Protein 2EBN (pdb70)

CATH classification: 3.20.20.80

B-factor: mean 19.72, std 10.24, range [2.0, 75.96]

Solvent-accessible surface area: 11674 Å² total; per-residue (Å²): 149,110,34,44,125,18,68,0,0,1,4,3,46,0,59,78,5,4,0,13,3,2,43,5,0,43,1,136,96,13,49,93,27,0,2,25,7,0,0,0,30,10,0,16,0,18,36,35,76,92,105,75,88,7,65,24,26,36,41,113,31,0,65,53,0,0,92,54,74,72,106,2,2,100,41,0,42,97,133,47,2,90,0,0,1,0,0,18,1,47,129,36,66,0,0,1,0,3,3,26,67,75,26,0,104,58,1,1,90,53,1,66,70,19,1,78,114,36,76,0,26,0,0,1,1,4,4,42,125,23,52,57,86,139,105,55,21,99,33,14,53,96,34,40,43,76,9,1,0,39,0,0,24,15,0,24,101,30,7,88,151,45,34,0,0,0,19,8,88,49,88,1,31,28,2,77,79,45,10,93,72,47,77,2,27,78,1,3,43,28,0,0,3,44,41,54,16,71,124,64,0,43,121,31,0,40,66,14,60,95,70,5,1,0,4,3,4,3,8,0,80,125,34,120,86,20,87,32,124,26,1,127,68,3,64,78,100,39,12,5,0,0,1,0,27,4,5,12,20,99,56,117,32,13,106,94,13,0,33,65,11,0,117,49,0,0,125,53,6,21,60,8,101,31,57,65,59,117,50,114,59,69,82,72,69

Sequence (285 aa):
TTKANIKLFSFTEVNDTNPLNNLNFTLKNSGKPLVDMVVLFSANINYDAANDKVFVSNNPNVQHLLTNRAKYLKPLQDKGIKVILSILGNHDRSGIANLSTARAKAFAQELKNTCDLYNLDGVFFDDEYSAYQTPPPSGFVTPSNNAAARLAYETKQAMPNKLVTVYVYSRTSSFPTAVDGVNAGSYVDYAIHDYGGSYDLATNYPGLAKSGMVMSSQEFNQGRYATAQALRNIVTKGYGGHMIFAMDPNRSNFTSGQLPALKLIAKELYGDELVYSNTPYSKDW

Organism: Elizabethkingia meningoseptica (NCBI:txid238)

Foldseek 3Di:
DAFDQAAEEEEAALVFDQQCLQQQKAFVPRRARPHAEYEDPAWEWDADPVVRAIATHGDPSRCVCLVVVVPRPVVCVVSNRAYEHEYEAAAEQDFLFWADLVNLLVHLLNQLVSCVSSVHQYYEGDYDDHNHDPPRPPRTHDGALQSNLSNLQSNCVSPVRGAREYECDDSVVAHQDDDVNHWQLNRHQAYAYDAQDQDDCCNRTPNNDQLRYEHHEEEVVVQRADDLVSLLCCVVVVHRYYYYYHQHCPDPCCVPGVVVRSQSCSCRNGVTGMGGNPDDDGSPD

Secondary structure (DSSP, 8-state):
----S-EEEEEEETTT--GGGGGGEEETTT--BS--EEEEEEEEEEEETTTTEEEEE--HHHHHHHHTHHHHTHHHHHTT-EEEEEEE--SSS--TT-B-HHHHHHHHHHHHHHHHHHT--EEEEE--S----SSPPTTB----HHHHHHHHHHHHHH-TTSEEEEEESGGGS---S-BTTB-GGGT-SEEEEPTT--S--TTTSTT--GGGEEEEEEETTTTB---HHHHHHHHHHT--EEEEE---TTSTTIIIIIHHHHHHHHHHHHSS-EEE---------

Radius of gyration: 18.49 Å; Cα contacts (8 Å, |Δi|>4): 655; chains: 1; bounding box: 31×52×44 Å

Structure (mmCIF, N/CA/C/O backbone):
data_2EBN
#
_entry.id   2EBN
#
_cell.length_a   70.640
_cell.length_b   70.640
_cell.length_c   103.310
_cell.angle_alpha   90.00
_cell.angle_beta   90.00
_cell.angle_gamma   120.00
#
_symmetry.space_group_name_H-M   'P 61'
#
loop_
_entity.id
_entity.type
_entity.pdbx_description
1 polymer 'ENDO-BETA-N-ACETYLGLUCOSAMINIDASE F1'
2 non-polymer 'ZINC ION'
3 water water
#
loop_
_atom_site.group_PDB
_atom_site.id
_atom_site.type_symbol
_atom_site.label_atom_id
_atom_site.label_alt_id
_atom_site.label_comp_id
_atom_site.label_asym_id
_atom_site.label_entity_id
_atom_site.label_seq_id
_atom_site.pdbx_PDB_ins_code
_atom_site.Cartn_x
_atom_site.Cartn_y
_atom_site.Cartn_z
_atom_site.occupancy
_atom_site.B_iso_or_equiv
_atom_site.auth_seq_id
_atom_site.auth_comp_id
_atom_site.auth_asym_id
_atom_site.auth_atom_id
_atom_site.pdbx_PDB_model_num
ATOM 1 N N . THR A 1 5 ? 10.842 7.686 38.406 1.00 48.57 5 THR A N 1
ATOM 2 C CA . THR A 1 5 ? 9.379 8.045 38.569 1.00 47.94 5 THR A CA 1
ATOM 3 C C . THR A 1 5 ? 9.116 9.356 37.833 1.00 46.32 5 THR A C 1
ATOM 4 O O . THR A 1 5 ? 8.391 9.368 36.796 1.00 46.17 5 THR A O 1
ATOM 8 N N . THR A 1 6 ? 9.739 10.435 38.288 1.00 44.01 6 THR A N 1
ATOM 9 C CA . THR A 1 6 ? 9.600 11.776 37.648 1.00 41.91 6 THR A CA 1
ATOM 10 C C . THR A 1 6 ? 10.948 12.252 37.158 1.00 39.01 6 THR A C 1
ATOM 11 O O . THR A 1 6 ? 11.977 11.779 37.715 1.00 39.92 6 THR A O 1
ATOM 15 N N . LYS A 1 7 ? 11.053 13.116 36.168 1.00 35.91 7 LYS A N 1
ATOM 16 C CA . LYS A 1 7 ? 12.374 13.582 35.662 1.00 31.77 7 LYS A CA 1
ATOM 17 C C . LYS A 1 7 ? 12.867 14.798 36.434 1.00 31.74 7 LYS A C 1
ATOM 18 O O . LYS A 1 7 ? 12.068 15.739 36.589 1.00 31.61 7 LYS A O 1
ATOM 24 N N . ALA A 1 8 ? 14.109 14.799 36.873 1.00 30.69 8 ALA A N 1
ATOM 25 C CA . ALA A 1 8 ? 14.732 15.894 37.624 1.00 30.52 8 ALA A CA 1
ATOM 26 C C . ALA A 1 8 ? 14.581 17.215 36.851 1.00 30.38 8 ALA A C 1
ATOM 27 O O . ALA A 1 8 ? 14.503 17.214 35.605 1.00 29.56 8 ALA A O 1
ATOM 29 N N . ASN A 1 9 ? 14.517 18.286 37.624 1.00 29.70 9 ASN A N 1
ATOM 30 C CA . ASN A 1 9 ? 14.300 19.621 37.049 1.00 30.41 9 ASN A CA 1
ATOM 31 C C . ASN A 1 9 ? 15.587 20.295 36.617 1.00 27.68 9 ASN A C 1
ATOM 32 O O . ASN A 1 9 ? 15.958 21.394 37.095 1.00 30.22 9 ASN A O 1
ATOM 37 N N . ILE A 1 10 ? 16.295 19.614 35.752 1.00 24.49 10 ILE A N 1
ATOM 38 C CA . ILE A 1 10 ? 17.541 20.087 35.139 1.00 20.69 10 ILE A CA 1
ATOM 39 C C . ILE A 1 10 ? 17.229 19.994 33.635 1.00 17.40 10 ILE A C 1
ATOM 40 O O . ILE A 1 10 ? 16.906 18.911 33.174 1.00 17.19 10 ILE A O 1
ATOM 45 N N . LYS A 1 11 ? 17.272 21.088 32.941 1.00 15.37 11 LYS A N 1
ATOM 46 C CA . LYS A 1 11 ? 16.949 21.098 31.520 1.00 13.95 11 LYS A CA 1
ATOM 47 C C . LYS A 1 11 ? 18.143 20.715 30.638 1.00 12.77 11 LYS A C 1
ATOM 48 O O . LYS A 1 11 ? 19.181 21.368 30.768 1.00 11.60 11 LYS A O 1
ATOM 54 N N . LEU A 1 12 ? 17.930 19.776 29.732 1.00 11.87 12 LEU A N 1
ATOM 55 C CA . LEU A 1 12 ? 18.987 19.445 28.766 1.00 11.95 12 LEU A CA 1
ATOM 56 C C . LEU A 1 12 ? 18.685 20.174 27.433 1.00 11.71 12 LEU A C 1
ATOM 57 O O . LEU A 1 12 ? 17.662 19.904 26.781 1.00 11.41 12 LEU A O 1
ATOM 62 N N . PHE A 1 13 ? 19.578 21.063 27.024 1.00 10.98 13 PHE A N 1
ATOM 63 C CA . PHE A 1 13 ? 19.569 21.813 25.786 1.00 9.89 13 PHE A CA 1
ATOM 64 C C . PHE A 1 13 ? 20.412 21.028 24.745 1.00 9.65 13 PHE A C 1
ATOM 65 O O . PHE A 1 13 ? 21.569 20.636 25.015 1.00 9.35 13 PHE A O 1
ATOM 73 N N . SER A 1 14 ? 19.777 20.860 23.615 1.00 9.54 14 SER A N 1
ATOM 74 C CA . SER A 1 14 ? 20.404 20.174 22.467 1.00 10.47 14 SER A CA 1
ATOM 75 C C . SER A 1 14 ? 20.351 21.096 21.255 1.00 10.67 14 SER A C 1
ATOM 76 O O . SER A 1 14 ? 19.304 21.490 20.726 1.00 10.92 14 SER A O 1
ATOM 79 N N . PHE A 1 15 ? 21.562 21.496 20.815 1.00 11.72 15 PHE A N 1
ATOM 80 C CA . PHE A 1 15 ? 21.760 22.358 19.657 1.00 10.52 15 PHE A CA 1
ATOM 81 C C . PHE A 1 15 ? 21.945 21.438 18.449 1.00 11.44 15 PHE A C 1
ATOM 82 O O . PHE A 1 15 ? 22.922 20.643 18.479 1.00 10.88 15 PHE A O 1
ATOM 90 N N . THR A 1 16 ? 21.108 21.565 17.465 1.00 10.51 16 THR A N 1
ATOM 91 C CA . THR A 1 16 ? 21.146 20.783 16.229 1.00 12.10 16 THR A CA 1
ATOM 92 C C . THR A 1 16 ? 21.652 21.686 15.094 1.00 13.40 16 THR A C 1
ATOM 93 O O . THR A 1 16 ? 21.046 22.730 14.880 1.00 12.56 16 THR A O 1
ATOM 97 N N . GLU A 1 17 ? 22.739 21.238 14.475 1.00 14.47 17 GLU A N 1
ATOM 98 C CA . GLU A 1 17 ? 23.331 21.972 13.340 1.00 18.51 17 GLU A CA 1
ATOM 99 C C . GLU A 1 17 ? 22.468 21.549 12.148 1.00 16.92 17 GLU A C 1
ATOM 100 O O . GLU A 1 17 ? 22.569 20.436 11.612 1.00 17.00 17 GLU A O 1
ATOM 106 N N . VAL A 1 18 ? 21.527 22.411 11.785 1.00 16.25 18 VAL A N 1
ATOM 107 C CA . VAL A 1 18 ? 20.578 22.144 10.719 1.00 16.83 18 VAL A CA 1
ATOM 108 C C . VAL A 1 18 ? 21.175 21.916 9.344 1.00 17.73 18 VAL A C 1
ATOM 109 O O . VAL A 1 18 ? 20.429 21.391 8.495 1.00 18.51 18 VAL A O 1
ATOM 113 N N . ASN A 1 19 ? 22.398 22.319 9.131 1.00 18.49 19 ASN A N 1
ATOM 114 C CA . ASN A 1 19 ? 23.028 22.127 7.822 1.00 21.39 19 ASN A CA 1
ATOM 115 C C . ASN A 1 19 ? 23.357 20.627 7.643 1.00 21.12 19 ASN A C 1
ATOM 116 O O . ASN A 1 19 ? 23.369 20.182 6.495 1.00 22.17 19 ASN A O 1
ATOM 121 N N . ASP A 1 20 ? 23.610 19.945 8.705 1.00 21.42 20 ASP A N 1
ATOM 122 C CA . ASP A 1 20 ? 23.998 18.557 8.806 1.00 22.39 20 ASP A CA 1
ATOM 123 C C . ASP A 1 20 ? 23.031 17.507 9.334 1.00 20.55 20 ASP A C 1
ATOM 124 O O . ASP A 1 20 ? 23.122 16.350 8.910 1.00 19.28 20 ASP A O 1
ATOM 129 N N . THR A 1 21 ? 22.205 17.865 10.317 1.00 18.99 21 THR A N 1
ATOM 130 C CA . THR A 1 21 ? 21.340 16.912 10.992 1.00 17.34 21 THR A CA 1
ATOM 131 C C . THR A 1 21 ? 19.872 17.272 11.114 1.00 18.21 21 THR A C 1
ATOM 132 O O . THR A 1 21 ? 19.527 18.432 11.376 1.00 17.78 21 THR A O 1
ATOM 136 N N . ASN A 1 22 ? 19.082 16.198 11.046 1.00 17.52 22 ASN A N 1
ATOM 137 C CA . ASN A 1 22 ? 17.626 16.220 11.202 1.00 16.35 22 ASN A CA 1
ATOM 138 C C . ASN A 1 22 ? 17.335 16.335 12.691 1.00 15.36 22 ASN A C 1
ATOM 139 O O . ASN A 1 22 ? 17.772 15.528 13.504 1.00 15.39 22 ASN A O 1
ATOM 144 N N . PRO A 1 23 ? 16.589 17.375 13.085 1.00 15.80 23 PRO A N 1
ATOM 145 C CA . PRO A 1 23 ? 16.243 17.585 14.499 1.00 14.63 23 PRO A CA 1
ATOM 146 C C . PRO A 1 23 ? 15.402 16.479 15.113 1.00 14.32 23 PRO A C 1
ATOM 147 O O . PRO A 1 23 ? 15.310 16.373 16.352 1.00 13.02 23 PRO A O 1
ATOM 151 N N . LEU A 1 24 ? 14.727 15.674 14.307 1.00 14.28 24 LEU A N 1
ATOM 152 C CA . LEU A 1 24 ? 13.899 14.553 14.877 1.00 13.75 24 LEU A CA 1
ATOM 153 C C . LEU A 1 24 ? 14.773 13.561 15.628 1.00 14.00 24 LEU A C 1
ATOM 154 O O . LEU A 1 24 ? 14.261 12.804 16.460 1.00 13.39 24 LEU A O 1
ATOM 159 N N . ASN A 1 25 ? 16.084 13.541 15.373 1.00 14.25 25 ASN A N 1
ATOM 160 C CA . ASN A 1 25 ? 17.014 12.677 16.123 1.00 13.69 25 ASN A CA 1
ATOM 161 C C . ASN A 1 25 ? 16.899 12.944 17.614 1.00 13.85 25 ASN A C 1
ATOM 162 O O . ASN A 1 25 ? 17.267 12.042 18.401 1.00 13.81 25 ASN A O 1
ATOM 167 N N . ASN A 1 26 ? 16.427 14.128 18.010 1.00 12.89 26 ASN A N 1
ATOM 168 C CA . ASN A 1 26 ? 16.272 14.451 19.426 1.00 13.23 26 ASN A CA 1
ATOM 169 C C . ASN A 1 26 ? 15.179 13.581 20.078 1.00 14.68 26 ASN A C 1
ATOM 170 O O . ASN A 1 26 ? 15.152 13.562 21.326 1.00 14.56 26 ASN A O 1
ATOM 175 N N . LEU A 1 27 ? 14.368 12.921 19.272 1.00 14.72 27 LEU A N 1
ATOM 176 C CA . LEU A 1 27 ? 13.337 12.037 19.860 1.00 16.21 27 LEU A CA 1
ATOM 177 C C . LEU A 1 27 ? 13.874 10.668 20.248 1.00 16.46 27 LEU A C 1
ATOM 178 O O . LEU A 1 27 ? 13.172 10.001 21.015 1.00 16.62 27 LEU A O 1
ATOM 183 N N . ASN A 1 28 ? 14.987 10.205 19.750 1.00 16.87 28 ASN A N 1
ATOM 184 C CA . ASN A 1 28 ? 15.554 8.897 19.972 1.00 17.94 28 ASN A CA 1
ATOM 185 C C . ASN A 1 28 ? 16.083 8.563 21.337 1.00 16.65 28 ASN A C 1
ATOM 186 O O . ASN A 1 28 ? 16.491 7.383 21.483 1.00 18.62 28 ASN A O 1
ATOM 191 N N . PHE A 1 29 ? 16.115 9.459 22.279 1.00 16.33 29 PHE A N 1
ATOM 192 C CA . PHE A 1 29 ? 16.646 9.247 23.617 1.00 15.87 29 PHE A CA 1
ATOM 193 C C . PHE A 1 29 ? 15.577 9.461 24.687 1.00 17.19 29 PHE A C 1
ATOM 194 O O . PHE A 1 29 ? 14.938 10.517 24.771 1.00 16.10 29 PHE A O 1
ATOM 202 N N . THR A 1 30 ? 15.405 8.422 25.484 1.00 16.71 30 THR A N 1
ATOM 203 C CA . THR A 1 30 ? 14.401 8.433 26.568 1.00 18.28 30 THR A CA 1
ATOM 204 C C . THR A 1 30 ? 15.029 8.026 27.864 1.00 17.18 30 THR A C 1
ATOM 205 O O . THR A 1 30 ? 16.130 7.455 27.820 1.00 18.57 30 THR A O 1
ATOM 209 N N . LEU A 1 31 ? 14.438 8.340 28.971 1.00 17.79 31 LEU A N 1
ATOM 210 C CA . LEU A 1 31 ? 14.868 8.004 30.324 1.00 18.19 31 LEU A CA 1
ATOM 211 C C . LEU A 1 31 ? 14.035 6.781 30.732 1.00 19.82 31 LEU A C 1
ATOM 212 O O . LEU A 1 31 ? 12.811 6.857 30.719 1.00 19.11 31 LEU A O 1
ATOM 217 N N . LYS A 1 32 ? 14.706 5.682 30.995 1.00 21.52 32 LYS A N 1
ATOM 218 C CA . LYS A 1 32 ? 14.015 4.423 31.339 1.00 23.44 32 LYS A CA 1
ATOM 219 C C . LYS A 1 32 ? 12.939 4.510 32.405 1.00 23.40 32 LYS A C 1
ATOM 220 O O . LYS A 1 32 ? 11.772 4.155 32.116 1.00 23.12 32 LYS A O 1
ATOM 226 N N . ASN A 1 33 ? 13.243 4.933 33.617 1.00 23.72 33 ASN A N 1
ATOM 227 C CA . ASN A 1 33 ? 12.342 5.028 34.752 1.00 24.66 33 ASN A CA 1
ATOM 228 C C . ASN A 1 33 ? 11.215 6.034 34.669 1.00 25.78 33 ASN A C 1
ATOM 229 O O . ASN A 1 33 ? 10.050 5.691 35.036 1.00 25.30 33 ASN A O 1
ATOM 234 N N . SER A 1 34 ? 11.548 7.258 34.267 1.00 25.30 34 SER A N 1
ATOM 235 C CA . SER A 1 34 ? 10.546 8.340 34.169 1.00 25.63 34 SER A CA 1
ATOM 236 C C . SER A 1 34 ? 9.767 8.243 32.857 1.00 25.48 34 SER A C 1
ATOM 237 O O . SER A 1 34 ? 8.649 8.777 32.736 1.00 24.87 34 SER A O 1
ATOM 240 N N . GLY A 1 35 ? 10.374 7.573 31.874 1.00 24.71 35 GLY A N 1
ATOM 241 C CA . GLY A 1 35 ? 9.750 7.445 30.548 1.00 24.51 35 GLY A CA 1
ATOM 242 C C . GLY A 1 35 ? 9.815 8.747 29.737 1.00 24.25 35 GLY A C 1
ATOM 243 O O . GLY A 1 35 ? 9.386 8.761 28.545 1.00 25.45 35 GLY A O 1
ATOM 244 N N . LYS A 1 36 ? 10.342 9.817 30.295 1.00 23.24 36 LYS A N 1
ATOM 245 C CA . LYS A 1 36 ? 10.445 11.120 29.596 1.00 22.73 36 LYS A CA 1
ATOM 246 C C . LYS A 1 36 ? 11.610 11.228 28.637 1.00 20.75 36 LYS A C 1
ATOM 247 O O . LYS A 1 36 ? 12.628 10.521 28.788 1.00 19.67 36 LYS A O 1
ATOM 253 N N . PRO A 1 37 ? 11.501 12.135 27.664 1.00 19.27 37 PRO A N 1
ATOM 254 C CA . PRO A 1 37 ? 12.580 12.414 26.710 1.00 17.53 37 PRO A CA 1
ATOM 255 C C . PRO A 1 37 ? 13.761 12.981 27.509 1.00 16.21 37 PRO A C 1
ATOM 256 O O . PRO A 1 37 ? 13.527 13.631 28.530 1.00 15.18 37 PRO A O 1
ATOM 260 N N . LEU A 1 38 ? 14.976 12.650 27.062 1.00 14.62 38 LEU A N 1
ATOM 261 C CA . LEU A 1 38 ? 16.199 13.160 27.691 1.00 13.00 38 LEU A CA 1
ATOM 262 C C . LEU A 1 38 ? 16.362 14.666 27.414 1.00 11.45 38 LEU A C 1
ATOM 263 O O . LEU A 1 38 ? 16.732 15.468 28.281 1.00 10.13 38 LEU A O 1
ATOM 268 N N . VAL A 1 39 ? 16.040 15.019 26.191 1.00 11.44 39 VAL A N 1
ATOM 269 C CA . VAL A 1 39 ? 16.177 16.423 25.720 1.00 12.02 39 VAL A CA 1
ATOM 270 C C . VAL A 1 39 ? 14.971 17.260 26.104 1.00 11.79 39 VAL A C 1
ATOM 271 O O . VAL A 1 39 ? 13.826 16.814 25.878 1.00 11.49 39 VAL A O 1
ATOM 275 N N . ASP A 1 40 ? 15.195 18.434 26.627 1.00 11.32 40 ASP A N 1
ATOM 276 C CA . ASP A 1 40 ? 14.140 19.378 27.019 1.00 12.05 40 ASP A CA 1
ATOM 277 C C . ASP A 1 40 ? 13.945 20.497 25.993 1.00 12.79 40 ASP A C 1
ATOM 278 O O . ASP A 1 40 ? 12.816 20.987 25.818 1.00 12.36 40 ASP A O 1
ATOM 283 N N . MET A 1 41 ? 15.023 20.976 25.393 1.00 12.43 41 MET A N 1
ATOM 284 C CA . MET A 1 41 ? 14.962 22.085 24.435 1.00 13.93 41 MET A CA 1
ATOM 285 C C . MET A 1 41 ? 15.890 21.820 23.250 1.00 11.72 41 MET A C 1
ATOM 286 O O . MET A 1 41 ? 17.039 21.404 23.500 1.00 10.44 41 MET A O 1
ATOM 291 N N . VAL A 1 42 ? 15.327 22.061 22.087 1.00 10.35 42 VAL A N 1
ATOM 292 C CA . VAL A 1 42 ? 16.119 21.923 20.869 1.00 11.41 42 VAL A CA 1
ATOM 293 C C . VAL A 1 42 ? 16.386 23.347 20.337 1.00 11.63 42 VAL A C 1
ATOM 294 O O . VAL A 1 42 ? 15.457 24.156 20.308 1.00 12.02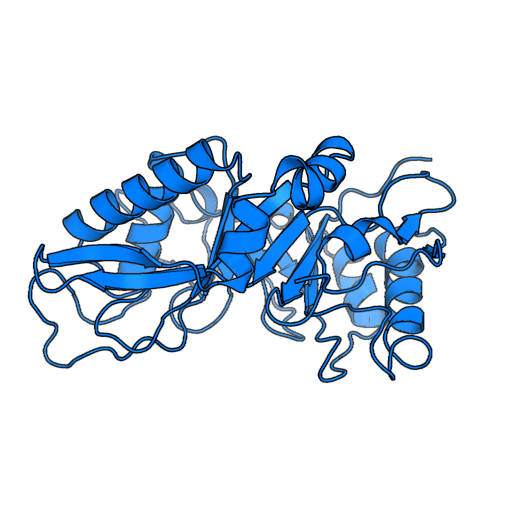 42 VAL A O 1
ATOM 298 N N . VAL A 1 43 ? 17.642 23.592 20.000 1.00 10.59 43 VAL A N 1
ATOM 299 C CA . VAL A 1 43 ? 17.986 24.886 19.429 1.00 9.40 43 VAL A CA 1
ATOM 300 C C . VAL A 1 43 ? 18.340 24.608 17.977 1.00 10.66 43 VAL A C 1
ATOM 301 O O . VAL A 1 43 ? 19.251 23.776 17.761 1.00 11.01 43 VAL A O 1
ATOM 305 N N . LEU A 1 44 ? 17.663 25.245 17.067 1.00 10.28 44 LEU A N 1
ATOM 306 C CA . LEU A 1 44 ? 17.955 25.122 15.631 1.00 11.42 44 LEU A CA 1
ATOM 307 C C . LEU A 1 44 ? 19.103 26.100 15.338 1.00 12.11 44 LEU A C 1
ATOM 308 O O . LEU A 1 44 ? 18.947 27.333 15.387 1.00 12.46 44 LEU A O 1
ATOM 313 N N . PHE A 1 45 ? 20.253 25.503 15.075 1.00 12.30 45 PHE A N 1
ATOM 314 C CA . PHE A 1 45 ? 21.484 26.316 14.795 1.00 11.12 45 PHE A CA 1
ATOM 315 C C . PHE A 1 45 ? 21.785 26.319 13.314 1.00 11.28 45 PHE A C 1
ATOM 316 O O . PHE A 1 45 ? 22.222 25.280 12.753 1.00 12.31 45 PHE A O 1
ATOM 324 N N . SER A 1 46 ? 21.589 27.417 12.592 1.00 10.48 46 SER A N 1
ATOM 325 C CA . SER A 1 46 ? 21.113 28.701 13.109 1.00 10.28 46 SER A CA 1
ATOM 326 C C . SER A 1 46 ? 20.559 29.570 11.966 1.00 10.69 46 SER A C 1
ATOM 327 O O . SER A 1 46 ? 21.050 29.427 10.844 1.00 10.25 46 SER A O 1
ATOM 330 N N . ALA A 1 47 ? 19.668 30.467 12.372 1.00 10.58 47 ALA A N 1
ATOM 331 C CA . ALA A 1 47 ? 19.202 31.503 11.422 1.00 10.30 47 ALA A CA 1
ATOM 332 C C . ALA A 1 47 ? 20.250 32.644 11.646 1.00 10.30 47 ALA A C 1
ATOM 333 O O . ALA A 1 47 ? 21.094 32.637 12.556 1.00 9.68 47 ALA A O 1
ATOM 335 N N . ASN A 1 48 ? 20.119 33.647 10.804 1.00 11.38 48 ASN A N 1
ATOM 336 C CA . ASN A 1 48 ? 21.034 34.797 10.782 1.00 12.93 48 ASN A CA 1
ATOM 337 C C . ASN A 1 48 ? 20.359 36.186 10.864 1.00 13.76 48 ASN A C 1
ATOM 338 O O . ASN A 1 48 ? 19.181 36.314 10.565 1.00 13.19 48 ASN A O 1
ATOM 343 N N . ILE A 1 49 ? 21.185 37.147 11.234 1.00 13.65 49 ILE A N 1
ATOM 344 C CA . ILE A 1 49 ? 20.833 38.565 11.251 1.00 13.64 49 ILE A CA 1
ATOM 345 C C . ILE A 1 49 ? 21.536 39.140 9.983 1.00 14.44 49 ILE A C 1
ATOM 346 O O . ILE A 1 49 ? 22.761 38.867 9.795 1.00 15.40 49 ILE A O 1
ATOM 351 N N . ASN A 1 50 ? 20.806 39.815 9.128 1.00 14.96 50 ASN A N 1
ATOM 352 C CA . ASN A 1 50 ? 21.335 40.428 7.908 1.00 15.76 50 ASN A CA 1
ATOM 353 C C . ASN A 1 50 ? 20.716 41.840 7.723 1.00 17.29 50 ASN A C 1
ATOM 354 O O . ASN A 1 50 ? 19.661 42.160 8.278 1.00 17.09 50 ASN A O 1
ATOM 359 N N . TYR A 1 51 ? 21.428 42.606 6.914 1.00 17.89 51 TYR A N 1
ATOM 360 C CA . TYR A 1 51 ? 21.041 43.980 6.579 1.00 19.79 51 TYR A CA 1
ATOM 361 C C . TYR A 1 51 ? 20.654 44.158 5.108 1.00 20.37 51 TYR A C 1
ATOM 362 O O . TYR A 1 51 ? 21.349 43.783 4.182 1.00 19.85 51 TYR A O 1
ATOM 371 N N . ASP A 1 52 ? 19.484 44.753 4.916 1.00 21.54 52 ASP A N 1
ATOM 372 C CA . ASP A 1 52 ? 18.903 45.082 3.596 1.00 22.59 52 ASP A CA 1
ATOM 373 C C . ASP A 1 52 ? 19.204 46.577 3.415 1.00 22.85 52 ASP A C 1
ATOM 374 O O . ASP A 1 52 ? 18.635 47.447 4.101 1.00 21.21 52 ASP A O 1
ATOM 379 N N . ALA A 1 53 ? 20.163 46.865 2.566 1.00 22.50 53 ALA A N 1
ATOM 380 C CA . ALA A 1 53 ? 20.623 48.217 2.311 1.00 23.93 53 ALA A CA 1
ATOM 381 C C . ALA A 1 53 ? 19.565 49.088 1.635 1.00 24.14 53 ALA A C 1
ATOM 382 O O . ALA A 1 53 ? 19.556 50.302 1.903 1.00 25.11 53 ALA A O 1
ATOM 384 N 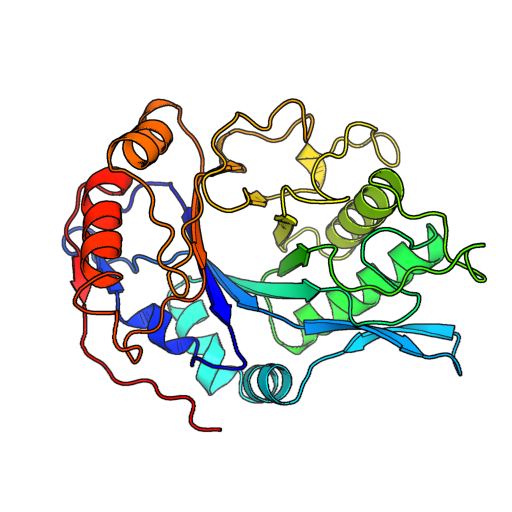N . ALA A 1 54 ? 18.732 48.482 0.858 1.00 24.40 54 ALA A N 1
ATOM 385 C CA . ALA A 1 54 ? 17.670 49.175 0.144 1.00 26.63 54 ALA A CA 1
ATOM 386 C C . ALA A 1 54 ? 16.692 49.867 1.095 1.00 27.66 54 ALA A C 1
ATOM 387 O O . ALA A 1 54 ? 16.430 51.094 0.988 1.00 28.67 54 ALA A O 1
ATOM 389 N N . ASN A 1 55 ? 16.126 49.052 1.974 1.00 27.29 55 ASN A N 1
ATOM 390 C CA . ASN A 1 55 ? 15.131 49.522 2.944 1.00 27.13 55 ASN A CA 1
ATOM 391 C C . ASN A 1 55 ? 15.769 49.797 4.288 1.00 26.51 55 ASN A C 1
ATOM 392 O O . ASN A 1 55 ? 15.020 50.050 5.245 1.00 26.91 55 ASN A O 1
ATOM 397 N N . ASP A 1 56 ? 17.091 49.767 4.299 1.00 25.11 56 ASP A N 1
ATOM 398 C CA . ASP A 1 56 ? 17.828 50.031 5.560 1.00 24.38 56 ASP A CA 1
ATOM 399 C C . ASP A 1 56 ? 17.129 49.274 6.680 1.00 24.14 56 ASP A C 1
ATOM 400 O O . ASP A 1 56 ? 16.731 49.864 7.725 1.00 23.98 56 ASP A O 1
ATOM 405 N N . LYS A 1 57 ? 16.905 47.992 6.463 1.00 22.53 57 LYS A N 1
ATOM 406 C CA . LYS A 1 57 ? 16.232 47.148 7.432 1.00 22.30 57 LYS A CA 1
ATOM 407 C C . LYS A 1 57 ? 17.069 45.940 7.852 1.00 21.56 57 LYS A C 1
ATOM 408 O O . LYS A 1 57 ? 17.710 45.290 6.988 1.00 21.48 57 LYS A O 1
ATOM 414 N N . VAL A 1 58 ? 17.069 45.655 9.135 1.00 19.89 58 VAL A N 1
ATOM 415 C CA . VAL A 1 58 ? 17.775 44.439 9.670 1.00 18.79 58 VAL A CA 1
ATOM 416 C C . VAL A 1 58 ? 16.693 43.361 9.658 1.00 18.12 58 VAL A C 1
ATOM 417 O O . VAL A 1 58 ? 15.516 43.646 9.957 1.00 18.55 58 VAL A O 1
ATOM 421 N N . PHE A 1 59 ? 16.990 42.163 9.214 1.00 17.23 59 PHE A N 1
ATOM 422 C CA . PHE A 1 59 ? 16.008 41.078 9.107 1.00 16.44 59 PHE A CA 1
ATOM 423 C C . PHE A 1 59 ? 16.557 39.706 9.475 1.00 15.80 59 PHE A C 1
ATOM 424 O O . PHE A 1 59 ? 17.761 39.473 9.603 1.00 16.27 59 PHE A O 1
ATOM 432 N N . VAL A 1 60 ? 15.628 38.788 9.701 1.00 15.88 60 VAL A N 1
ATOM 433 C CA . VAL A 1 60 ? 15.982 37.384 10.048 1.00 15.06 60 VAL A CA 1
ATOM 434 C C . VAL A 1 60 ? 16.156 36.684 8.689 1.00 15.76 60 VAL A C 1
ATOM 435 O O . VAL A 1 60 ? 15.215 36.568 7.891 1.00 15.18 60 VAL A O 1
ATOM 439 N N . SER A 1 61 ? 17.354 36.259 8.441 1.00 15.33 61 SER A N 1
ATOM 440 C CA . SER A 1 61 ? 17.722 35.587 7.191 1.00 16.84 61 SER A CA 1
ATOM 441 C C . SER A 1 61 ? 17.847 34.084 7.423 1.00 17.90 61 SER A C 1
ATOM 442 O O . SER A 1 61 ? 18.688 33.626 8.247 1.00 17.44 61 SER A O 1
ATOM 445 N N . ASN A 1 62 ? 17.053 33.274 6.774 1.00 18.32 62 ASN A N 1
ATOM 446 C CA . ASN A 1 62 ? 17.155 31.801 6.966 1.00 20.42 62 ASN A CA 1
ATOM 447 C C . ASN A 1 62 ? 17.782 31.167 5.711 1.00 20.67 62 ASN A C 1
ATOM 448 O O . ASN A 1 62 ? 17.241 31.417 4.615 1.00 20.77 62 ASN A O 1
ATOM 453 N N . ASN A 1 63 ? 18.839 30.421 5.910 1.00 19.92 63 ASN A N 1
ATOM 454 C CA . ASN A 1 63 ? 19.511 29.694 4.809 1.00 20.90 63 ASN A CA 1
ATOM 455 C C . ASN A 1 63 ? 18.502 28.625 4.343 1.00 20.69 63 ASN A C 1
ATOM 456 O O . ASN A 1 63 ? 17.462 28.401 4.992 1.00 21.01 63 ASN A O 1
ATOM 461 N N . PRO A 1 64 ? 18.759 27.988 3.221 1.00 20.66 64 PRO A N 1
ATOM 462 C CA . PRO A 1 64 ? 17.845 26.961 2.706 1.00 20.85 64 PRO A CA 1
ATOM 463 C C . PRO A 1 64 ? 17.552 25.835 3.679 1.00 20.19 64 PRO A C 1
ATOM 464 O O . PRO A 1 64 ? 16.401 25.330 3.681 1.00 21.32 64 PRO A O 1
ATOM 468 N N . ASN A 1 65 ? 18.489 25.409 4.491 1.00 19.88 65 ASN A N 1
ATOM 469 C CA . ASN A 1 65 ? 18.302 24.326 5.464 1.00 19.88 65 ASN A CA 1
ATOM 470 C C . ASN A 1 65 ? 17.337 24.752 6.569 1.00 18.67 65 ASN A C 1
ATOM 471 O O . ASN A 1 65 ? 16.419 23.995 6.891 1.00 17.93 65 ASN A O 1
ATOM 476 N N . VAL A 1 66 ? 17.557 25.949 7.142 1.00 17.45 66 VAL A N 1
ATOM 477 C CA . VAL A 1 66 ? 16.633 26.384 8.195 1.00 16.62 66 VAL A CA 1
ATOM 478 C C . VAL A 1 66 ? 15.205 26.520 7.624 1.00 16.83 66 VAL A C 1
ATOM 479 O O . VAL A 1 66 ? 14.200 26.109 8.205 1.00 14.83 66 VAL A O 1
ATOM 483 N N . GLN A 1 67 ? 15.175 27.155 6.451 1.00 16.51 67 GLN A N 1
ATOM 484 C CA . GLN A 1 67 ? 13.876 27.448 5.799 1.00 18.28 67 GLN A CA 1
ATOM 485 C C . GLN A 1 67 ? 13.073 26.174 5.583 1.00 17.45 67 GLN A C 1
ATOM 486 O O . GLN A 1 67 ? 11.866 26.112 5.812 1.00 16.63 67 GLN A O 1
ATOM 492 N N . HIS A 1 68 ? 13.807 25.162 5.141 1.00 17.81 68 HIS A N 1
ATOM 493 C CA . HIS A 1 68 ? 13.225 23.847 4.853 1.00 18.43 68 HIS A CA 1
ATOM 494 C C . HIS A 1 68 ? 12.462 23.315 6.050 1.00 18.54 68 HIS A C 1
ATOM 495 O O . HIS A 1 68 ? 11.313 22.829 5.969 1.00 18.04 68 HIS A O 1
ATOM 502 N N . LEU A 1 69 ? 13.093 23.400 7.220 1.00 18.48 69 LEU A N 1
ATOM 503 C CA . LEU A 1 69 ? 12.514 22.900 8.459 1.00 17.77 69 LEU A CA 1
ATOM 504 C C . LEU A 1 69 ? 11.356 23.762 8.932 1.00 18.27 69 LEU A C 1
ATOM 505 O O . LEU A 1 69 ? 10.430 23.181 9.528 1.00 19.24 69 LEU A O 1
ATOM 510 N N . LEU A 1 70 ? 11.487 25.067 8.717 1.00 18.45 70 LEU A N 1
ATOM 511 C CA . LEU A 1 70 ? 10.423 26.004 9.194 1.00 18.10 70 LEU A CA 1
ATOM 512 C C . LEU A 1 70 ? 9.187 25.799 8.333 1.00 18.84 70 LEU A C 1
ATOM 513 O O . LEU A 1 70 ? 8.071 25.700 8.856 1.00 17.95 70 LEU A O 1
ATOM 518 N N . THR A 1 71 ? 9.463 25.743 7.040 1.00 19.19 71 THR A N 1
ATOM 519 C CA . THR A 1 71 ? 8.396 25.521 6.047 1.00 21.97 71 THR A CA 1
ATOM 520 C C . THR A 1 71 ? 7.611 24.238 6.312 1.00 21.71 71 THR A C 1
ATOM 521 O O . THR A 1 71 ? 6.365 24.257 6.319 1.00 22.85 71 THR A O 1
ATOM 525 N N . ASN A 1 72 ? 8.331 23.179 6.581 1.00 21.87 72 ASN A N 1
ATOM 526 C CA . ASN A 1 72 ? 7.816 21.855 6.890 1.00 21.58 72 ASN A CA 1
ATOM 527 C C . ASN A 1 72 ? 7.794 21.595 8.383 1.00 21.41 72 ASN A C 1
ATOM 528 O O . ASN A 1 72 ? 8.076 20.435 8.749 1.00 20.63 72 ASN A O 1
ATOM 533 N N . ARG A 1 73 ? 7.471 22.540 9.232 1.00 20.53 73 ARG A N 1
ATOM 534 C CA . ARG A 1 73 ? 7.461 22.399 10.678 1.00 21.81 73 ARG A CA 1
ATOM 535 C C . ARG A 1 73 ? 6.567 21.315 11.244 1.00 20.60 73 ARG A C 1
ATOM 536 O O . ARG A 1 73 ? 6.844 20.811 12.336 1.00 20.69 73 ARG A O 1
ATOM 544 N N . ALA A 1 74 ? 5.501 20.964 10.580 1.00 21.12 74 ALA A N 1
ATOM 545 C CA . ALA A 1 74 ? 4.554 19.904 11.031 1.00 20.26 74 ALA A CA 1
ATOM 546 C C . ALA A 1 74 ? 5.260 18.546 10.983 1.00 19.03 74 ALA A C 1
ATOM 547 O O . ALA A 1 74 ? 4.927 17.684 11.766 1.00 19.43 74 ALA A O 1
ATOM 549 N N . LYS A 1 75 ? 6.206 18.411 10.087 1.00 18.37 75 LYS A N 1
ATOM 550 C CA . LYS A 1 75 ? 7.027 17.227 9.915 1.00 18.40 75 LYS A CA 1
ATOM 551 C C . LYS A 1 75 ? 8.249 17.185 10.842 1.00 17.87 75 LYS A C 1
ATOM 552 O O . LYS A 1 75 ? 8.466 16.177 11.548 1.00 17.99 75 LYS A O 1
ATOM 558 N N . TYR A 1 76 ? 8.986 18.288 10.888 1.00 17.34 76 TYR A N 1
ATOM 559 C CA . TYR A 1 76 ? 10.209 18.349 11.680 1.00 16.71 76 TYR A CA 1
ATOM 560 C C . TYR A 1 76 ? 10.146 18.936 13.048 1.00 16.91 76 TYR A C 1
ATOM 561 O O . TYR A 1 76 ? 11.022 18.515 13.826 1.00 16.62 76 TYR A O 1
ATOM 570 N N . LEU A 1 77 ? 9.296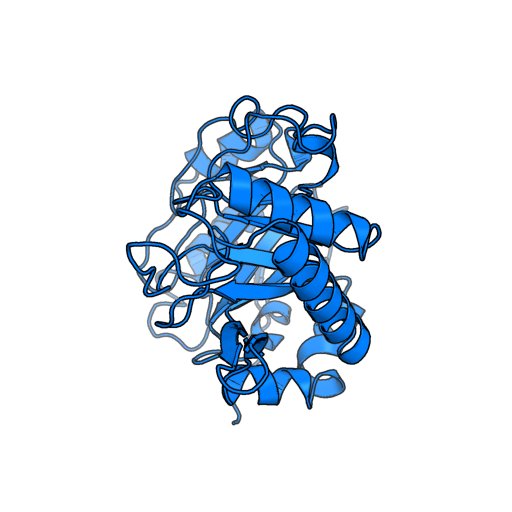 19.884 13.355 1.00 16.23 77 LEU A N 1
ATOM 571 C CA . LEU A 1 77 ? 9.239 20.513 14.656 1.00 16.31 77 LEU A CA 1
ATOM 572 C C . LEU A 1 77 ? 8.052 20.098 15.503 1.00 15.90 77 LEU A C 1
ATOM 573 O O . LEU A 1 77 ? 8.269 19.917 16.703 1.00 14.69 77 LEU A O 1
ATOM 578 N N . LYS A 1 78 ? 6.872 19.966 14.898 1.00 16.17 78 LYS A N 1
ATOM 579 C CA . LYS A 1 78 ? 5.698 19.573 15.716 1.00 16.76 78 LYS A CA 1
ATOM 580 C C . LYS A 1 78 ? 5.862 18.335 16.533 1.00 14.82 78 LYS A C 1
ATOM 581 O O . LYS A 1 78 ? 5.461 18.307 17.724 1.00 14.89 78 LYS A O 1
ATOM 587 N N . PRO A 1 79 ? 6.452 17.255 16.040 1.00 14.73 79 PRO A N 1
ATOM 588 C CA . PRO A 1 79 ? 6.693 16.039 16.837 1.00 14.41 79 PRO A CA 1
ATOM 589 C C . PRO A 1 79 ? 7.491 16.285 18.098 1.00 14.35 79 PRO A C 1
ATOM 590 O O . PRO A 1 79 ? 7.281 15.626 19.149 1.00 14.54 79 PRO A O 1
ATOM 594 N N . LEU A 1 80 ? 8.439 17.256 18.050 1.00 13.52 80 LEU A N 1
ATOM 595 C CA . LEU A 1 80 ? 9.222 17.583 19.264 1.00 13.16 80 LEU A CA 1
ATOM 596 C C . LEU A 1 80 ? 8.315 18.245 20.294 1.00 12.91 80 LEU A C 1
ATOM 597 O O . LEU A 1 80 ? 8.281 17.892 21.462 1.00 11.25 80 LEU A O 1
ATOM 602 N N . GLN A 1 81 ? 7.603 19.283 19.781 1.00 14.34 81 GLN A N 1
ATOM 603 C CA . GLN A 1 81 ? 6.665 20.095 20.609 1.00 15.94 81 GLN A CA 1
ATOM 604 C C . GLN A 1 81 ? 5.541 19.257 21.217 1.00 16.86 81 GLN A C 1
ATOM 605 O O . GLN A 1 81 ? 5.158 19.483 22.361 1.00 17.01 81 GLN A O 1
ATOM 611 N N . ASP A 1 82 ? 5.082 18.276 20.475 1.00 17.90 82 ASP A N 1
ATOM 612 C CA . ASP A 1 82 ? 4.043 17.338 20.939 1.00 21.49 82 ASP A CA 1
ATOM 613 C C . ASP A 1 82 ? 4.549 16.562 22.153 1.00 21.46 82 ASP A C 1
ATOM 614 O O . ASP A 1 82 ? 3.770 16.117 23.022 1.00 21.85 82 ASP A O 1
ATOM 619 N N . LYS A 1 83 ? 5.873 16.412 22.250 1.00 21.52 83 LYS A N 1
ATOM 620 C CA . LYS A 1 83 ? 6.477 15.699 23.377 1.00 21.24 83 LYS A CA 1
ATOM 621 C C . LYS A 1 83 ? 6.845 16.666 24.476 1.00 20.43 83 LYS A C 1
ATOM 622 O O . LYS A 1 83 ? 7.484 16.261 25.456 1.00 20.98 83 LYS A O 1
ATOM 628 N N . GLY A 1 84 ? 6.474 17.920 24.300 1.00 19.30 84 GLY A N 1
ATOM 629 C CA . GLY A 1 84 ? 6.835 18.903 25.348 1.00 18.71 84 GLY A CA 1
ATOM 630 C C . GLY A 1 84 ? 8.252 19.456 25.154 1.00 17.43 84 GLY A C 1
ATOM 631 O O . GLY A 1 84 ? 8.764 20.160 26.059 1.00 18.53 84 GLY A O 1
ATOM 632 N N . ILE A 1 85 ? 8.930 19.183 24.066 1.00 16.26 85 ILE A N 1
ATOM 633 C CA . ILE A 1 85 ? 10.288 19.745 23.831 1.00 15.11 85 ILE A CA 1
ATOM 634 C C . ILE A 1 85 ? 10.108 21.171 23.285 1.00 14.58 85 ILE A C 1
ATOM 635 O O . ILE A 1 85 ? 9.264 21.359 22.363 1.00 14.41 85 ILE A O 1
ATOM 640 N N . LYS A 1 86 ? 10.777 22.166 23.840 1.00 12.96 86 LYS A N 1
ATOM 641 C CA . LYS A 1 86 ? 10.662 23.550 23.333 1.00 13.64 86 LYS A CA 1
ATOM 642 C C . LYS A 1 86 ? 11.633 23.703 22.159 1.00 13.36 86 LYS A C 1
ATOM 643 O O . LYS A 1 86 ? 12.739 23.100 22.236 1.00 13.81 86 LYS A O 1
ATOM 649 N N . VAL A 1 87 ? 11.276 24.397 21.115 1.00 13.03 87 VAL A N 1
ATOM 650 C CA . VAL A 1 87 ? 12.075 24.623 19.907 1.00 12.30 87 VAL A CA 1
ATOM 651 C C . VAL A 1 87 ? 12.449 26.124 19.854 1.00 12.85 87 VAL A C 1
ATOM 652 O O . VAL A 1 87 ? 11.592 27.008 19.733 1.00 12.57 87 VAL A O 1
ATOM 656 N N . ILE A 1 88 ? 13.743 26.341 19.915 1.00 10.90 88 ILE A N 1
ATOM 657 C CA . ILE A 1 88 ? 14.365 27.650 19.921 1.00 10.77 88 ILE A CA 1
ATOM 658 C C . ILE A 1 88 ? 15.156 27.919 18.658 1.00 10.11 88 ILE A C 1
ATOM 659 O O . ILE A 1 88 ? 15.877 27.056 18.180 1.00 9.48 88 ILE A O 1
ATOM 664 N N . LEU A 1 89 ? 15.011 29.148 18.135 1.00 9.94 89 LEU A N 1
ATOM 665 C CA . LEU A 1 89 ? 15.737 29.529 16.932 1.00 10.16 89 LEU A CA 1
ATOM 666 C C . LEU A 1 89 ? 16.967 30.355 17.352 1.00 10.04 89 LEU A C 1
ATOM 667 O O . LEU A 1 89 ? 16.889 31.362 18.067 1.00 9.37 89 LEU A O 1
ATOM 672 N N . SER A 1 90 ? 18.112 29.890 16.853 1.00 8.76 90 SER A N 1
ATOM 673 C CA . SER A 1 90 ? 19.347 30.632 17.102 1.00 8.65 90 SER A CA 1
ATOM 674 C C . SER A 1 90 ? 19.455 31.745 16.034 1.00 7.50 90 SER A C 1
ATOM 675 O O . SER A 1 90 ? 19.094 31.540 14.848 1.00 8.05 90 SER A O 1
ATOM 678 N N . ILE A 1 91 ? 20.041 32.858 16.396 1.00 7.04 91 ILE A N 1
ATOM 679 C CA . ILE A 1 91 ? 20.324 34.019 15.569 1.00 8.63 91 ILE A CA 1
ATOM 680 C C . ILE A 1 91 ? 21.848 34.245 15.638 1.00 9.14 91 ILE A C 1
ATOM 681 O O . ILE A 1 91 ? 22.350 34.477 16.758 1.00 11.29 91 ILE A O 1
ATOM 686 N N . LEU A 1 92 ? 22.515 34.255 14.515 1.00 10.16 92 LEU A N 1
ATOM 687 C CA . LEU A 1 92 ? 23.978 34.434 14.448 1.00 10.82 92 LEU A CA 1
ATOM 688 C C . LEU A 1 92 ? 24.363 35.527 13.444 1.00 10.90 92 LEU A C 1
ATOM 689 O O . LEU A 1 92 ? 23.579 35.699 12.504 1.00 10.64 92 LEU A O 1
ATOM 694 N N . GLY A 1 93 ? 25.477 36.210 13.657 1.00 10.00 93 GLY A N 1
ATOM 695 C CA . GLY A 1 93 ? 25.943 37.230 12.679 1.00 10.47 93 GLY A CA 1
ATOM 696 C C . GLY A 1 93 ? 26.178 36.532 11.343 1.00 12.76 93 GLY A C 1
ATOM 697 O O . GLY A 1 93 ? 26.330 35.291 11.272 1.00 12.37 93 GLY A O 1
ATOM 698 N N . ASN A 1 94 ? 26.227 37.290 10.250 1.00 11.93 94 ASN A N 1
ATOM 699 C CA . ASN A 1 94 ? 26.360 36.741 8.920 1.00 13.51 94 ASN A CA 1
ATOM 700 C C . ASN A 1 94 ? 27.097 37.628 7.930 1.00 13.34 94 ASN A C 1
ATOM 701 O O . ASN A 1 94 ? 26.634 37.917 6.809 1.00 14.40 94 ASN A O 1
ATOM 706 N N . HIS A 1 95 ? 28.280 38.071 8.340 1.00 14.20 95 HIS A N 1
ATOM 707 C CA . HIS A 1 95 ? 29.198 38.807 7.490 1.00 14.87 95 HIS A CA 1
ATOM 708 C C . HIS A 1 95 ? 28.792 40.147 6.945 1.00 15.06 95 HIS A C 1
ATOM 709 O O . HIS A 1 95 ? 29.339 40.487 5.882 1.00 15.17 95 HIS A O 1
ATOM 716 N N . ASP A 1 96 ? 27.893 40.852 7.597 1.00 14.46 96 ASP A N 1
ATOM 717 C CA . ASP A 1 96 ? 27.536 42.211 7.067 1.00 14.47 96 ASP A CA 1
ATOM 718 C C . ASP A 1 96 ? 27.654 43.160 8.236 1.00 13.66 96 ASP A C 1
ATOM 719 O O . ASP A 1 96 ? 28.071 42.747 9.330 1.00 14.07 96 ASP A O 1
ATOM 724 N N . ARG A 1 97 ? 27.302 44.436 8.050 1.00 14.47 97 ARG A N 1
ATOM 725 C CA . ARG A 1 97 ? 27.424 45.412 9.128 1.00 14.80 97 ARG A CA 1
ATOM 726 C C . ARG A 1 97 ? 26.557 45.164 10.337 1.00 14.27 97 ARG A C 1
ATOM 727 O O . ARG A 1 97 ? 26.784 45.747 11.448 1.00 14.48 97 ARG A O 1
ATOM 735 N N . SER A 1 98 ? 25.505 44.353 10.224 1.00 13.65 98 SER A N 1
ATOM 736 C CA . SER A 1 98 ? 24.621 44.136 11.399 1.00 12.97 98 SER A CA 1
ATOM 737 C C . SER A 1 98 ? 25.051 42.949 12.238 1.00 12.53 98 SER A C 1
ATOM 738 O O . SER A 1 98 ? 25.651 41.969 11.780 1.00 13.77 98 SER A O 1
ATOM 741 N N . GLY A 1 99 ? 24.638 43.021 13.494 1.00 13.20 99 GLY A N 1
ATOM 742 C CA . GLY A 1 99 ? 24.896 41.937 14.462 1.00 12.04 99 GLY A CA 1
ATOM 743 C C . GLY A 1 99 ? 24.015 42.091 15.685 1.00 12.38 99 GLY A C 1
ATOM 744 O O . GLY A 1 99 ? 23.300 43.116 15.864 1.00 12.77 99 GLY A O 1
ATOM 745 N N . ILE A 1 100 ? 24.147 41.130 16.569 1.00 11.81 100 ILE A N 1
ATOM 746 C CA . ILE A 1 100 ? 23.449 41.057 17.839 1.00 13.29 100 ILE A CA 1
ATOM 747 C C . ILE A 1 100 ? 23.773 42.228 18.761 1.00 12.66 100 ILE A C 1
ATOM 748 O O . ILE A 1 100 ? 22.912 42.665 19.559 1.00 11.42 100 ILE A O 1
ATOM 753 N N . ALA A 1 101 ? 25.036 42.723 18.657 1.00 13.19 101 ALA A N 1
ATOM 754 C CA . ALA A 1 101 ? 25.506 43.733 19.591 1.00 12.04 101 ALA A CA 1
ATOM 755 C C . ALA A 1 101 ? 25.776 45.124 19.078 1.00 12.07 101 ALA A C 1
ATOM 756 O O . ALA A 1 101 ? 26.520 45.866 19.761 1.00 13.51 101 ALA A O 1
ATOM 758 N N . ASN A 1 102 ? 25.192 45.523 18.006 1.00 11.11 102 ASN A N 1
ATOM 759 C CA . ASN A 1 102 ? 25.467 46.897 17.497 1.00 11.42 102 ASN A CA 1
ATOM 760 C C . ASN A 1 102 ? 24.195 47.605 17.054 1.00 11.80 102 ASN A C 1
ATOM 761 O O . ASN A 1 102 ? 24.344 48.580 16.271 1.00 11.02 102 ASN A O 1
ATOM 766 N N . LEU A 1 103 ? 23.004 47.209 17.501 1.00 12.43 103 LEU A N 1
ATOM 767 C CA . LEU A 1 103 ? 21.775 47.905 17.080 1.00 13.37 103 LEU A CA 1
ATOM 768 C C . LEU A 1 103 ? 21.505 49.122 17.989 1.00 12.68 103 LEU A C 1
ATOM 769 O O . LEU A 1 103 ? 21.698 49.129 19.196 1.00 12.10 103 LEU A O 1
ATOM 774 N N . SER A 1 104 ? 21.020 50.177 17.321 1.00 13.19 104 SER A N 1
ATOM 775 C CA . SER A 1 104 ? 20.622 51.397 18.081 1.00 13.24 104 SER A CA 1
ATOM 776 C C . SER A 1 104 ? 19.323 51.001 18.773 1.00 13.54 104 SER A C 1
ATOM 777 O O . SER A 1 104 ? 18.745 49.954 18.448 1.00 12.35 104 SER A O 1
ATOM 780 N N . THR A 1 105 ? 18.834 51.798 19.707 1.00 14.13 105 THR A N 1
ATOM 781 C CA . THR A 1 105 ? 17.580 51.452 20.389 1.00 15.20 105 THR A CA 1
ATOM 782 C C . THR A 1 105 ? 16.420 51.252 19.411 1.00 14.55 105 THR A C 1
ATOM 783 O O . THR A 1 105 ? 15.584 50.323 19.612 1.00 13.42 105 THR A O 1
ATOM 787 N N . ALA A 1 106 ? 16.290 52.167 18.447 1.00 12.98 106 ALA A N 1
ATOM 788 C CA . ALA A 1 106 ? 15.188 52.035 17.466 1.00 13.16 106 ALA A CA 1
ATOM 789 C C . ALA A 1 106 ? 15.273 50.735 16.668 1.00 13.55 106 ALA A C 1
ATOM 790 O O . ALA A 1 106 ? 14.266 50.019 16.413 1.00 12.22 106 ALA A O 1
ATOM 792 N N . ARG A 1 107 ? 16.450 50.418 16.163 1.00 13.20 107 ARG A N 1
ATOM 793 C CA . ARG A 1 107 ? 16.706 49.200 15.362 1.00 14.11 107 ARG A CA 1
ATOM 794 C C . ARG A 1 107 ? 16.439 47.952 16.232 1.00 12.91 107 ARG A C 1
ATOM 795 O O . ARG A 1 107 ? 15.867 46.979 15.693 1.00 13.13 107 ARG A O 1
ATOM 803 N N . ALA A 1 108 ? 16.825 47.948 17.495 1.00 11.29 108 ALA A N 1
ATOM 804 C CA . ALA A 1 108 ? 16.581 46.823 18.406 1.00 11.08 108 ALA A CA 1
ATOM 805 C C . ALA A 1 108 ? 15.086 46.524 18.561 1.00 11.62 108 ALA A C 1
ATOM 806 O O . ALA A 1 108 ? 14.641 45.369 18.648 1.00 9.96 108 ALA A O 1
ATOM 808 N N . LYS A 1 109 ? 14.294 47.612 18.646 1.00 11.20 109 LYS A N 1
ATOM 809 C CA . LYS A 1 109 ? 12.839 47.537 18.773 1.00 11.31 109 LYS A CA 1
ATOM 810 C C . LYS A 1 109 ? 12.277 46.906 17.490 1.00 10.43 109 LYS A C 1
ATOM 811 O O . LYS A 1 109 ? 11.444 46.023 17.536 1.00 10.03 109 LYS A O 1
ATOM 817 N N . ALA A 1 110 ? 12.783 47.384 16.364 1.00 9.84 110 ALA A N 1
ATOM 818 C CA . ALA A 1 110 ? 12.366 46.848 15.074 1.00 10.52 110 ALA A CA 1
ATOM 819 C C . ALA A 1 110 ? 12.785 45.375 14.906 1.00 10.40 110 ALA A C 1
ATOM 820 O O . ALA A 1 110 ? 11.949 44.573 14.367 1.00 10.73 110 ALA A O 1
ATOM 822 N N . PHE A 1 111 ? 13.994 45.030 15.289 1.00 9.03 111 PHE A N 1
ATOM 823 C CA . PHE A 1 111 ? 14.450 43.621 15.145 1.00 10.11 111 PHE A CA 1
ATOM 824 C C . PHE A 1 111 ? 13.666 42.683 16.092 1.00 9.66 111 PHE A C 1
ATOM 825 O O . PHE A 1 111 ? 13.313 41.532 15.748 1.00 8.68 111 PHE A O 1
ATOM 833 N N . ALA A 1 112 ? 13.406 43.116 17.303 1.00 9.12 112 ALA A N 1
ATOM 834 C CA . ALA A 1 112 ? 12.599 42.370 18.272 1.00 10.28 112 ALA A CA 1
ATOM 835 C C . ALA A 1 112 ? 11.207 42.074 17.679 1.00 11.17 112 ALA A C 1
ATOM 836 O O . ALA A 1 112 ? 10.606 41.045 17.950 1.00 10.68 112 ALA A O 1
ATOM 838 N N . GLN A 1 113 ? 10.704 43.016 16.855 1.00 12.21 113 GLN A N 1
ATOM 839 C CA . GLN A 1 113 ? 9.395 42.854 16.181 1.00 12.88 113 GLN A CA 1
ATOM 840 C C . GLN A 1 113 ? 9.489 41.759 15.133 1.00 12.31 113 GLN A C 1
ATOM 841 O O . GLN A 1 113 ? 8.605 40.916 14.992 1.00 12.49 113 GLN A O 1
ATOM 847 N N . GLU A 1 114 ? 10.584 41.760 14.400 1.00 12.92 114 GLU A N 1
ATOM 848 C CA . GLU A 1 114 ? 10.877 40.773 13.381 1.00 15.00 114 GLU A CA 1
ATOM 849 C C . GLU A 1 114 ? 10.916 39.372 14.017 1.00 14.62 114 GLU A C 1
ATOM 850 O O . GLU A 1 114 ? 10.348 38.447 13.416 1.00 13.63 114 GLU A O 1
ATOM 856 N N . LEU A 1 115 ? 11.596 39.293 15.158 1.00 14.33 115 LEU A N 1
ATOM 857 C CA . LEU A 1 115 ? 11.781 38.057 15.902 1.00 14.13 115 LEU A CA 1
ATOM 858 C C . LEU A 1 115 ? 10.411 37.520 16.331 1.00 14.70 115 LEU A C 1
ATOM 859 O O . LEU A 1 115 ? 10.096 36.327 16.230 1.00 15.13 115 LEU A O 1
ATOM 864 N N . LYS A 1 116 ? 9.631 38.465 16.811 1.00 15.03 116 LYS A N 1
ATOM 865 C CA . LYS A 1 116 ? 8.272 38.138 17.267 1.00 17.09 116 LYS A CA 1
ATOM 866 C C . LYS A 1 116 ? 7.458 37.604 16.103 1.00 15.92 116 LYS A C 1
ATOM 867 O O . LYS A 1 116 ? 6.798 36.563 16.296 1.00 16.02 116 LYS A O 1
ATOM 873 N N . ASN A 1 117 ? 7.520 38.226 14.965 1.00 15.66 117 ASN A N 1
ATOM 874 C CA . ASN A 1 117 ? 6.828 37.802 13.748 1.00 16.73 117 ASN A CA 1
ATOM 875 C C . ASN A 1 117 ? 7.203 36.377 13.305 1.00 17.36 117 ASN A C 1
ATOM 876 O O . ASN A 1 117 ? 6.338 35.553 12.935 1.00 17.26 117 ASN A O 1
ATOM 881 N N . THR A 1 118 ? 8.470 36.086 13.299 1.00 16.23 118 THR A N 1
ATOM 882 C CA . THR A 1 118 ? 9.059 34.810 12.941 1.00 17.29 118 THR A CA 1
ATOM 883 C C . THR A 1 118 ? 8.593 33.720 13.918 1.00 16.42 118 THR A C 1
ATOM 884 O O . THR A 1 118 ? 8.210 32.624 13.471 1.00 16.30 118 THR A O 1
ATOM 888 N N . CYS A 1 119 ? 8.689 34.054 15.200 1.00 16.14 119 CYS A N 1
ATOM 889 C CA . CYS A 1 119 ? 8.289 33.074 16.209 1.00 17.16 119 CYS A CA 1
ATOM 890 C C . CYS A 1 119 ? 6.795 32.761 16.075 1.00 17.86 119 CYS A C 1
ATOM 891 O O . CYS A 1 119 ? 6.356 31.617 16.314 1.00 16.91 119 CYS A O 1
ATOM 894 N N . ASP A 1 120 ? 6.016 33.777 15.723 1.00 18.65 120 ASP A N 1
ATOM 895 C CA . ASP A 1 120 ? 4.571 33.608 15.583 1.00 20.61 120 ASP A CA 1
ATOM 896 C C . ASP A 1 120 ? 4.278 32.769 14.324 1.00 19.90 120 ASP A C 1
ATOM 897 O O . ASP A 1 120 ? 3.451 31.857 14.453 1.00 20.34 120 ASP A O 1
ATOM 902 N N . LEU A 1 121 ? 4.924 33.162 13.259 1.00 19.60 121 LEU A N 1
ATOM 903 C CA . LEU A 1 121 ? 4.679 32.477 11.988 1.00 21.30 121 LEU A CA 1
ATOM 904 C C . LEU A 1 121 ? 4.947 30.970 12.085 1.00 21.71 121 LEU A C 1
ATOM 905 O O . LEU A 1 121 ? 4.095 30.182 11.616 1.00 21.38 121 LEU A O 1
ATOM 910 N N . TYR A 1 122 ? 6.076 30.596 12.670 1.00 20.01 122 TYR A N 1
ATOM 911 C CA . TYR A 1 122 ? 6.446 29.177 12.745 1.00 18.92 122 TYR A CA 1
ATOM 912 C C . TYR A 1 122 ? 6.195 28.527 14.069 1.00 18.86 122 TYR A C 1
ATOM 913 O O . TYR A 1 122 ? 6.641 27.378 14.246 1.00 19.39 122 TYR A O 1
ATOM 922 N N . ASN A 1 123 ? 5.519 29.210 14.968 1.00 18.15 123 ASN A N 1
ATOM 923 C CA . ASN A 1 123 ? 5.218 28.664 16.278 1.00 19.20 123 ASN A CA 1
ATOM 924 C C . ASN A 1 123 ? 6.482 28.204 17.030 1.00 17.95 123 ASN A C 1
ATOM 925 O O . ASN A 1 123 ? 6.535 27.080 17.575 1.00 17.77 123 ASN A O 1
ATOM 930 N N . LEU A 1 124 ? 7.456 29.091 17.115 1.00 15.29 124 LEU A N 1
ATOM 931 C CA . LEU A 1 124 ? 8.716 28.802 17.802 1.00 13.44 124 LEU A CA 1
ATOM 932 C C . LEU A 1 124 ? 8.573 29.214 19.238 1.00 13.07 124 LEU A C 1
ATOM 933 O O . LEU A 1 124 ? 7.798 30.146 19.543 1.00 13.05 124 LEU A O 1
ATOM 938 N N . ASP A 1 125 ? 9.305 28.577 20.131 1.00 10.95 125 ASP A N 1
ATOM 939 C CA . ASP A 1 125 ? 9.267 28.797 21.540 1.00 10.86 125 ASP A CA 1
ATOM 940 C C . ASP A 1 125 ? 10.220 29.879 22.051 1.00 11.42 125 ASP A C 1
ATOM 941 O O . ASP A 1 125 ? 10.122 30.147 23.289 1.00 11.70 125 ASP A O 1
ATOM 946 N N . GLY A 1 126 ? 11.020 30.441 21.165 1.00 10.75 126 GLY A N 1
ATOM 947 C CA . GLY A 1 126 ? 11.982 31.467 21.681 1.00 10.37 126 GLY A CA 1
ATOM 948 C C . GLY A 1 126 ? 13.200 31.510 20.765 1.00 9.43 126 GLY A C 1
ATOM 949 O O . GLY A 1 126 ? 13.179 30.891 19.697 1.00 11.47 126 GLY A O 1
ATOM 950 N N . VAL A 1 127 ? 14.176 32.281 21.168 1.00 10.27 127 VAL A N 1
ATOM 951 C CA . VAL A 1 127 ? 15.421 32.588 20.448 1.00 9.87 127 VAL A CA 1
ATOM 952 C C . VAL A 1 127 ? 16.664 32.407 21.313 1.00 8.75 127 VAL A C 1
ATOM 953 O O . VAL A 1 127 ? 16.634 32.516 22.525 1.00 7.81 127 VAL A O 1
ATOM 957 N N . PHE A 1 128 ? 17.771 32.233 20.618 1.00 8.44 128 PHE A N 1
ATOM 958 C CA . PHE A 1 128 ? 19.101 32.126 21.261 1.00 9.18 128 PHE A CA 1
ATOM 959 C C . PHE A 1 128 ? 20.007 33.150 20.525 1.00 8.98 128 PHE A C 1
ATOM 960 O O . PHE A 1 128 ? 20.005 33.110 19.325 1.00 8.77 128 PHE A O 1
ATOM 968 N N . PHE A 1 129 ? 20.681 34.033 21.243 1.00 9.45 129 PHE A N 1
ATOM 969 C CA . PHE A 1 129 ? 21.546 35.049 20.618 1.00 10.42 129 PHE A CA 1
ATOM 970 C C . PHE A 1 129 ? 23.016 34.626 20.752 1.00 9.92 129 PHE A C 1
ATOM 971 O O . PHE A 1 129 ? 23.509 34.348 21.837 1.00 10.35 129 PHE A O 1
ATOM 979 N N . ASP A 1 130 ? 23.703 34.639 19.638 1.00 10.68 130 ASP A N 1
ATOM 980 C CA . ASP A 1 130 ? 25.128 34.276 19.523 1.00 10.96 130 ASP A CA 1
ATOM 981 C C . ASP A 1 130 ? 25.784 35.375 18.668 1.00 10.43 130 ASP A C 1
ATOM 982 O O . ASP A 1 130 ? 25.623 35.416 17.450 1.00 9.76 130 ASP A O 1
ATOM 987 N N . ASP A 1 131 ? 26.568 36.205 19.339 1.00 10.97 131 ASP A N 1
ATOM 988 C CA . ASP A 1 131 ? 27.270 37.284 18.639 1.00 11.78 131 ASP A CA 1
ATOM 989 C C . ASP A 1 131 ? 28.635 36.829 18.068 1.00 13.40 131 ASP A C 1
ATOM 990 O O . ASP A 1 131 ? 29.666 36.921 18.763 1.00 12.94 131 ASP A O 1
ATOM 995 N N . GLU A 1 132 ? 28.586 36.334 16.848 1.00 13.26 132 GLU A N 1
ATOM 996 C CA . GLU A 1 132 ? 29.709 35.863 16.067 1.00 13.90 132 GLU A CA 1
ATOM 997 C C . GLU A 1 132 ? 29.444 36.020 14.573 1.00 12.95 132 GLU A C 1
ATOM 998 O O . GLU A 1 132 ? 28.290 35.987 14.115 1.00 11.46 132 GLU A O 1
ATOM 1004 N N . TYR A 1 133 ? 30.528 36.260 13.856 1.00 12.41 133 TYR A N 1
ATOM 1005 C CA . TYR A 1 133 ? 30.552 36.374 12.427 1.00 13.37 133 TYR A CA 1
ATOM 1006 C C . TYR A 1 133 ? 29.996 37.623 11.782 1.00 13.24 133 TYR A C 1
ATOM 1007 O O . TYR A 1 133 ? 29.836 37.554 10.547 1.00 13.22 133 TYR A O 1
ATOM 1016 N N . SER A 1 134 ? 29.627 38.627 12.524 1.00 13.07 134 SER A N 1
ATOM 1017 C CA . SER A 1 134 ? 29.122 39.858 11.880 1.00 13.54 134 SER A CA 1
ATOM 1018 C C . SER A 1 134 ? 30.395 40.545 11.339 1.00 14.73 134 SER A C 1
ATOM 1019 O O . SER A 1 134 ? 31.507 40.311 11.860 1.00 14.74 134 SER A O 1
ATOM 1022 N N . ALA A 1 135 ? 30.233 41.394 10.350 1.00 15.11 135 ALA A N 1
ATOM 1023 C CA . ALA A 1 135 ? 31.408 42.151 9.834 1.00 17.38 135 ALA A CA 1
ATOM 1024 C C . ALA A 1 135 ? 31.174 43.604 10.273 1.00 17.52 135 ALA A C 1
ATOM 1025 O O . ALA A 1 135 ? 30.819 44.444 9.449 1.00 18.55 135 ALA A O 1
ATOM 1027 N N . TYR A 1 136 ? 31.318 43.850 11.544 1.00 18.94 136 TYR A N 1
ATOM 1028 C CA . TYR A 1 136 ? 31.101 45.173 12.153 1.00 21.00 136 TYR A CA 1
ATOM 1029 C C . TYR A 1 136 ? 32.031 46.222 11.491 1.00 23.34 136 TYR A C 1
ATOM 1030 O O . TYR A 1 136 ? 33.221 45.971 11.213 1.00 22.42 136 TYR A O 1
ATOM 1039 N N . GLN A 1 137 ? 31.437 47.367 11.183 1.00 24.45 137 GLN A N 1
ATOM 1040 C CA . GLN A 1 137 ? 32.151 48.466 10.528 1.00 27.70 137 GLN A CA 1
ATOM 1041 C C . GLN A 1 137 ? 32.483 49.596 11.506 1.00 28.26 137 GLN A C 1
ATOM 1042 O O . GLN A 1 137 ? 31.726 49.859 12.442 1.00 27.82 137 GLN A O 1
ATOM 1048 N N . THR A 1 138 ? 33.604 50.235 11.205 1.00 30.25 138 THR A N 1
ATOM 1049 C CA . THR A 1 138 ? 34.129 51.409 11.921 1.00 32.57 138 THR A CA 1
ATOM 1050 C C . THR A 1 138 ? 34.335 52.531 10.860 1.00 32.32 138 THR A C 1
ATOM 1051 O O . THR A 1 138 ? 34.996 52.278 9.830 1.00 33.16 138 THR A O 1
ATOM 1055 N N . PRO A 1 139 ? 33.739 53.692 11.054 1.00 32.13 139 PRO A N 1
ATOM 1056 C CA . PRO A 1 139 ? 32.861 54.048 12.181 1.00 31.60 139 PRO A CA 1
ATOM 1057 C C . PRO A 1 139 ? 31.522 53.337 11.923 1.00 30.71 139 PRO A C 1
ATOM 1058 O O . PRO A 1 139 ? 31.282 52.819 10.809 1.00 30.41 139 PRO A O 1
ATOM 1062 N N . PRO A 1 140 ? 30.669 53.307 12.928 1.00 30.18 140 PRO A N 1
ATOM 1063 C CA . PRO A 1 140 ? 29.368 52.612 12.802 1.00 29.76 140 PRO A CA 1
ATOM 1064 C C . PRO A 1 140 ? 28.492 53.293 11.775 1.00 28.89 140 PRO A C 1
ATOM 1065 O O . PRO A 1 140 ? 28.368 54.535 11.883 1.00 29.08 140 PRO A O 1
ATOM 1069 N N . PRO A 1 141 ? 27.929 52.520 10.867 1.00 28.23 141 PRO A N 1
ATOM 1070 C CA . PRO A 1 141 ? 27.016 53.074 9.842 1.00 27.29 141 PRO A CA 1
ATOM 1071 C C . PRO A 1 141 ? 25.795 53.633 10.558 1.00 26.90 141 PRO A C 1
ATOM 1072 O O . PRO A 1 141 ? 25.586 53.459 11.763 1.00 25.02 141 PRO A O 1
ATOM 1076 N N . SER A 1 142 ? 24.953 54.290 9.776 1.00 26.80 142 SER A N 1
ATOM 1077 C CA . SER A 1 142 ? 23.732 54.920 10.283 1.00 26.19 142 SER A CA 1
ATOM 1078 C C . SER A 1 142 ? 22.767 53.986 10.992 1.00 24.48 142 SER A C 1
ATOM 1079 O O . SER A 1 142 ? 22.324 52.988 10.402 1.00 23.51 142 SER A O 1
ATOM 1082 N N . GLY A 1 143 ? 22.368 54.280 12.221 1.00 22.23 143 GLY A N 1
ATOM 1083 C CA . GLY A 1 143 ? 21.444 53.445 12.965 1.00 21.62 143 GLY A CA 1
ATOM 1084 C C . GLY A 1 143 ? 22.078 52.284 13.725 1.00 20.43 143 GLY A C 1
ATOM 1085 O O . GLY A 1 143 ? 21.327 51.469 14.299 1.00 20.73 143 GLY A O 1
ATOM 1086 N N . PHE A 1 144 ? 23.380 52.184 13.645 1.00 19.73 144 PHE A N 1
ATOM 1087 C CA . PHE A 1 144 ? 24.196 51.170 14.335 1.00 18.88 144 PHE A CA 1
ATOM 1088 C C . PHE A 1 144 ? 25.081 51.951 15.309 1.00 19.64 144 PHE A C 1
ATOM 1089 O O . PHE A 1 144 ? 25.290 53.187 15.179 1.00 19.86 144 PHE A O 1
ATOM 1097 N N . VAL A 1 145 ? 25.540 51.262 16.312 1.00 19.24 145 VAL A N 1
ATOM 1098 C CA . VAL A 1 145 ? 26.405 51.791 17.374 1.00 19.16 145 VAL A CA 1
ATOM 1099 C C . VAL A 1 145 ? 27.692 50.942 17.362 1.00 19.73 145 VAL A C 1
ATOM 1100 O O . VAL A 1 145 ? 27.855 49.990 16.571 1.00 18.32 145 VAL A O 1
ATOM 1104 N N . THR A 1 146 ? 28.613 51.351 18.226 1.00 19.37 146 THR A N 1
ATOM 1105 C CA . THR A 1 146 ? 29.835 50.587 18.418 1.00 20.27 146 THR A CA 1
ATOM 1106 C C . THR A 1 146 ? 29.353 49.295 19.151 1.00 19.21 146 THR A C 1
ATOM 1107 O O . THR A 1 146 ? 28.548 49.409 20.103 1.00 18.34 146 THR A O 1
ATOM 1111 N N . PRO A 1 147 ? 29.827 48.168 18.683 1.00 18.25 147 PRO A N 1
ATOM 1112 C CA . PRO A 1 147 ? 29.440 46.875 19.310 1.00 17.90 147 PRO A CA 1
ATOM 1113 C C . PRO A 1 147 ? 29.746 46.884 20.789 1.00 17.84 147 PRO A C 1
ATOM 1114 O O . PRO A 1 147 ? 30.842 47.235 21.306 1.00 17.06 147 PRO A O 1
ATOM 1118 N N . SER A 1 148 ? 28.727 46.479 21.570 1.00 17.77 148 SER A N 1
ATOM 1119 C CA . SER A 1 148 ? 28.953 46.458 23.033 1.00 17.14 148 SER A CA 1
ATOM 1120 C C . SER A 1 148 ? 27.904 45.565 23.689 1.00 17.27 148 SER A C 1
ATOM 1121 O O . SER A 1 148 ? 26.847 45.308 23.108 1.00 15.54 148 SER A O 1
ATOM 1124 N N . ASN A 1 149 ? 28.270 45.144 24.882 1.00 16.79 149 ASN A N 1
ATOM 1125 C CA . ASN A 1 149 ? 27.326 44.260 25.611 1.00 19.99 149 ASN A CA 1
ATOM 1126 C C . ASN A 1 149 ? 26.063 45.039 25.932 1.00 17.93 149 ASN A C 1
ATOM 1127 O O . ASN A 1 149 ? 24.994 44.415 26.057 1.00 18.01 149 ASN A O 1
ATOM 1132 N N . ASN A 1 150 ? 26.193 46.343 26.078 1.00 16.97 150 ASN A N 1
ATOM 1133 C CA . ASN A 1 150 ? 25.042 47.192 26.414 1.00 16.83 150 ASN A CA 1
ATOM 1134 C C . ASN A 1 150 ? 24.046 47.225 25.265 1.00 14.60 150 ASN A C 1
ATOM 1135 O O . ASN A 1 150 ? 22.834 47.249 25.538 1.00 14.76 150 ASN A O 1
ATOM 1140 N N . ALA A 1 151 ? 24.530 47.255 24.066 1.00 13.89 151 ALA A N 1
ATOM 1141 C CA . ALA A 1 151 ? 23.665 47.256 22.868 1.00 12.69 151 ALA A CA 1
ATOM 1142 C C . ALA A 1 151 ? 23.002 45.874 22.763 1.00 12.78 151 ALA A C 1
ATOM 1143 O O . ALA A 1 151 ? 21.834 45.798 22.379 1.00 12.00 151 ALA A O 1
ATOM 1145 N N . ALA A 1 152 ? 23.712 44.802 23.108 1.00 12.12 152 ALA A N 1
ATOM 1146 C CA . ALA A 1 152 ? 23.201 43.441 23.085 1.00 11.65 152 ALA A CA 1
ATOM 1147 C C . ALA A 1 152 ? 22.074 43.305 24.144 1.00 11.91 152 ALA A C 1
ATOM 1148 O O . ALA A 1 152 ? 21.020 42.712 23.915 1.00 10.36 152 ALA A O 1
ATOM 1150 N N . ALA A 1 153 ? 22.341 43.873 25.331 1.00 11.87 153 ALA A N 1
ATOM 1151 C CA . ALA A 1 153 ? 21.395 43.864 26.444 1.00 12.10 153 ALA A CA 1
ATOM 1152 C C . ALA A 1 153 ? 20.080 44.514 25.974 1.00 12.68 153 ALA A C 1
ATOM 1153 O O . ALA A 1 153 ? 18.996 44.017 26.268 1.00 12.52 153 ALA A O 1
ATOM 1155 N N . ARG A 1 154 ? 20.201 45.619 25.244 1.00 13.36 154 ARG A N 1
ATOM 1156 C CA . ARG A 1 154 ? 19.05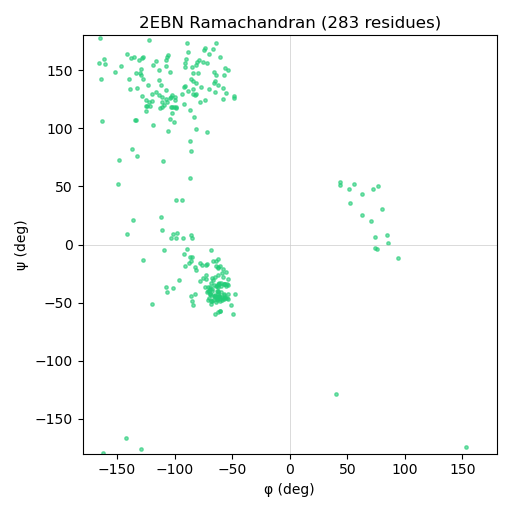1 46.363 24.731 1.00 13.02 154 ARG A CA 1
ATOM 1157 C C . ARG A 1 154 ? 18.214 45.435 23.845 1.00 12.71 154 ARG A C 1
ATOM 1158 O O . ARG A 1 154 ? 16.993 45.390 24.020 1.00 11.77 154 ARG A O 1
ATOM 1166 N N . LEU A 1 155 ? 18.882 44.728 22.928 1.00 11.38 155 LEU A N 1
ATOM 1167 C CA . LEU A 1 155 ? 18.187 43.808 22.051 1.00 10.92 155 LEU A CA 1
ATOM 1168 C C . LEU A 1 155 ? 17.485 42.691 22.822 1.00 9.92 155 LEU A C 1
ATOM 1169 O O . LEU A 1 155 ? 16.340 42.334 22.471 1.00 10.16 155 LEU A O 1
ATOM 1174 N N . ALA A 1 156 ? 18.173 42.097 23.782 1.00 10.20 156 ALA A N 1
ATOM 1175 C CA . ALA A 1 156 ? 17.587 41.005 24.588 1.00 10.03 156 ALA A CA 1
ATOM 1176 C C . ALA A 1 156 ? 16.364 41.516 25.346 1.00 9.45 156 ALA A C 1
ATOM 1177 O O . ALA A 1 156 ? 15.337 40.826 25.397 1.00 8.34 156 ALA A O 1
ATOM 1179 N N . TYR A 1 157 ? 16.491 42.687 25.931 1.00 9.05 157 TYR A N 1
ATOM 1180 C CA . TYR A 1 157 ? 15.408 43.335 26.648 1.00 10.50 157 TYR A CA 1
ATOM 1181 C C . TYR A 1 157 ? 14.202 43.604 25.722 1.00 9.61 157 TYR A C 1
ATOM 1182 O O . TYR A 1 157 ? 13.059 43.254 26.087 1.00 8.46 157 TYR A O 1
ATOM 1191 N N . GLU A 1 158 ? 14.414 44.180 24.559 1.00 8.48 158 GLU A N 1
ATOM 1192 C CA . GLU A 1 158 ? 13.343 44.492 23.609 1.00 9.57 158 GLU A CA 1
ATOM 1193 C C . GLU A 1 158 ? 12.672 43.235 23.093 1.00 9.76 158 GLU A C 1
ATOM 1194 O O . GLU A 1 158 ? 11.449 43.253 22.860 1.00 8.67 158 GLU A O 1
ATOM 1200 N N . THR A 1 159 ? 13.421 42.163 22.904 1.00 9.70 159 THR A N 1
ATOM 1201 C CA . THR A 1 159 ? 12.909 40.876 22.474 1.00 9.90 159 THR A CA 1
ATOM 1202 C C . THR A 1 159 ? 11.951 40.320 23.527 1.00 9.76 159 THR A C 1
ATOM 1203 O O . THR A 1 159 ? 10.852 39.877 23.148 1.00 9.22 159 THR A O 1
ATOM 1207 N N . LYS A 1 160 ? 12.330 40.355 24.791 1.00 9.56 160 LYS A N 1
ATOM 1208 C CA . LYS A 1 160 ? 11.466 39.858 25.870 1.00 11.30 160 LYS A CA 1
ATOM 1209 C C . LYS A 1 160 ? 10.177 40.670 25.923 1.00 12.53 160 LYS A C 1
ATOM 1210 O O . LYS A 1 160 ? 9.080 40.140 26.160 1.00 11.33 160 LYS A O 1
ATOM 1216 N N . GLN A 1 161 ? 10.322 41.995 25.784 1.00 13.09 161 GLN A N 1
ATOM 1217 C CA . GLN A 1 161 ? 9.133 42.876 25.833 1.00 13.97 161 GLN A CA 1
ATOM 1218 C C . GLN A 1 161 ? 8.186 42.544 24.697 1.00 13.17 161 GLN A C 1
ATOM 1219 O O . GLN A 1 161 ? 6.953 42.661 24.892 1.00 12.46 161 GLN A O 1
ATOM 1225 N N . ALA A 1 162 ? 8.718 42.153 23.545 1.00 11.98 162 ALA A N 1
ATOM 1226 C CA . ALA A 1 162 ? 7.920 41.827 22.381 1.00 12.18 162 ALA A CA 1
ATOM 1227 C C . ALA A 1 162 ? 7.244 40.471 22.547 1.00 13.75 162 ALA A C 1
ATOM 1228 O O . ALA A 1 162 ? 6.136 40.273 22.003 1.00 13.15 162 ALA A O 1
ATOM 1230 N N . MET A 1 163 ? 7.812 39.557 23.283 1.00 12.93 163 MET A N 1
ATOM 1231 C CA . MET A 1 163 ? 7.227 38.216 23.450 1.00 15.22 163 MET A CA 1
ATOM 1232 C C . MET A 1 163 ? 7.549 37.666 24.823 1.00 13.97 163 MET A C 1
ATOM 1233 O O . MET A 1 163 ? 8.368 36.762 25.009 1.00 13.62 163 MET A O 1
ATOM 1238 N N . PRO A 1 164 ? 6.852 38.262 25.792 1.00 13.75 164 PRO A N 1
ATOM 1239 C CA . PRO A 1 164 ? 7.103 37.931 27.210 1.00 14.25 164 PRO A CA 1
ATOM 1240 C C . PRO A 1 164 ? 6.916 36.496 27.614 1.00 14.04 164 PRO A C 1
ATOM 1241 O O . PRO A 1 164 ? 7.502 36.061 28.609 1.00 12.65 164 PRO A O 1
ATOM 1245 N N . ASN A 1 165 ? 6.104 35.788 26.880 1.00 14.72 165 ASN A N 1
ATOM 1246 C CA . ASN A 1 165 ? 5.763 34.382 27.094 1.00 18.27 165 ASN A CA 1
ATOM 1247 C C . ASN A 1 165 ? 6.773 33.426 26.456 1.00 15.50 165 ASN A C 1
ATOM 1248 O O . ASN A 1 165 ? 6.663 32.230 26.752 1.00 14.90 165 ASN A O 1
ATOM 1253 N N . LYS A 1 166 ? 7.668 33.922 25.629 1.00 14.10 166 LYS A N 1
ATOM 1254 C CA . LYS A 1 166 ? 8.668 33.048 24.953 1.00 12.69 166 LYS A CA 1
ATOM 1255 C C . LYS A 1 166 ? 10.038 33.244 25.591 1.00 11.95 166 LYS A C 1
ATOM 1256 O O . LYS A 1 166 ? 10.304 34.243 26.245 1.00 11.84 166 LYS A O 1
ATOM 1262 N N . LEU A 1 167 ? 10.879 32.257 25.296 1.00 11.93 167 LEU A N 1
ATOM 1263 C CA . LEU A 1 167 ? 12.232 32.214 25.866 1.00 11.82 167 LEU A CA 1
ATOM 1264 C C . LEU A 1 167 ? 13.242 33.160 25.228 1.00 10.74 167 LEU A C 1
ATOM 1265 O O . LEU A 1 167 ? 13.282 33.217 23.994 1.00 10.78 167 LEU A O 1
ATOM 1270 N N . VAL A 1 168 ? 14.023 33.837 26.063 1.00 9.87 168 VAL A N 1
ATOM 1271 C CA . VAL A 1 168 ? 15.113 34.704 25.492 1.00 10.65 168 VAL A CA 1
ATOM 1272 C C . VAL A 1 168 ? 16.357 34.071 26.161 1.00 9.77 168 VAL A C 1
ATOM 1273 O O . VAL A 1 168 ? 16.414 34.032 27.400 1.00 9.59 168 VAL A O 1
ATOM 1277 N N . THR A 1 169 ? 17.253 33.579 25.302 1.00 9.67 169 THR A N 1
ATOM 1278 C CA . THR A 1 169 ? 18.446 32.866 25.799 1.00 8.64 169 THR A CA 1
ATOM 1279 C C . THR A 1 169 ? 19.684 33.429 25.139 1.00 8.40 169 THR A C 1
ATOM 1280 O O . THR A 1 169 ? 19.616 33.895 24.020 1.00 7.92 169 THR A O 1
ATOM 1284 N N . VAL A 1 170 ? 20.788 33.429 25.878 1.00 9.39 170 VAL A N 1
ATOM 1285 C CA . VAL A 1 170 ? 22.011 34.055 25.309 1.00 10.28 170 VAL A CA 1
ATOM 1286 C C . VAL A 1 170 ? 23.202 33.124 25.573 1.00 9.27 170 VAL A C 1
ATOM 1287 O O . VAL A 1 170 ? 23.173 32.360 26.500 1.00 9.36 170 VAL A O 1
ATOM 1291 N N . TYR A 1 171 ? 24.222 33.380 24.791 1.00 10.23 171 TYR A N 1
ATOM 1292 C CA . TYR A 1 171 ? 25.504 32.633 24.857 1.00 10.47 171 TYR A CA 1
ATOM 1293 C C . TYR A 1 171 ? 26.446 33.346 25.820 1.00 10.14 171 TYR A C 1
ATOM 1294 O O . TYR A 1 171 ? 26.523 34.574 25.771 1.00 10.98 171 TYR A O 1
ATOM 1303 N N . VAL A 1 172 ? 27.133 32.631 26.683 1.00 9.50 172 VAL A N 1
ATOM 1304 C CA . VAL A 1 172 ? 28.127 33.306 27.568 1.00 10.21 172 VAL A CA 1
ATOM 1305 C C . VAL A 1 172 ? 29.410 33.365 26.718 1.00 11.28 172 VAL A C 1
ATOM 1306 O O . VAL A 1 172 ? 30.284 32.523 26.870 1.00 11.05 172 VAL A O 1
ATOM 1310 N N . TYR A 1 173 ? 29.421 34.358 25.850 1.00 10.67 173 TYR A N 1
ATOM 1311 C CA . TYR A 1 173 ? 30.541 34.498 24.908 1.00 11.21 173 TYR A CA 1
ATOM 1312 C C . TYR A 1 173 ? 30.468 35.888 24.304 1.00 11.87 173 TYR A C 1
ATOM 1313 O O . TYR A 1 173 ? 29.341 36.457 24.331 1.00 10.63 173 TYR A O 1
ATOM 1322 N N . SER A 1 174 ? 31.574 36.403 23.835 1.00 11.08 174 SER A N 1
ATOM 1323 C CA . SER A 1 174 ? 31.640 37.722 23.204 1.00 12.41 174 SER A CA 1
ATOM 1324 C C . SER A 1 174 ? 30.796 38.768 23.871 1.00 11.52 174 SER A C 1
ATOM 1325 O O . SER A 1 174 ? 30.849 38.956 25.096 1.00 11.28 174 SER A O 1
ATOM 1328 N N . ARG A 1 175 ? 29.964 39.471 23.076 1.00 12.98 175 ARG A N 1
ATOM 1329 C CA . ARG A 1 175 ? 29.196 40.586 23.702 1.00 13.01 175 ARG A CA 1
ATOM 1330 C C . ARG A 1 175 ? 27.923 40.213 24.370 1.00 13.89 175 ARG A C 1
ATOM 1331 O O . ARG A 1 175 ? 27.232 41.151 24.885 1.00 13.75 175 ARG A O 1
ATOM 1339 N N . THR A 1 176 ? 27.596 38.913 24.484 1.00 12.48 176 THR A N 1
ATOM 1340 C CA . THR A 1 176 ? 26.353 38.614 25.248 1.00 12.70 176 THR A CA 1
ATOM 1341 C C . THR A 1 176 ? 26.767 37.935 26.546 1.00 12.77 176 THR A C 1
ATOM 1342 O O . THR A 1 176 ? 25.909 37.389 27.267 1.00 12.49 176 THR A O 1
ATOM 1346 N N . SER A 1 177 ? 28.061 37.976 26.857 1.00 12.44 177 SER A N 1
ATOM 1347 C CA . SER A 1 177 ? 28.561 37.280 28.057 1.00 12.09 177 SER A CA 1
ATOM 1348 C C . SER A 1 177 ? 28.205 37.885 29.365 1.00 11.58 177 SER A C 1
ATOM 1349 O O . SER A 1 177 ? 28.277 37.270 30.479 1.00 12.28 177 SER A O 1
ATOM 1352 N N . SER A 1 178 ? 27.776 39.135 29.374 1.00 13.05 178 SER A N 1
ATOM 1353 C CA . SER A 1 178 ? 27.383 39.825 30.613 1.00 12.53 178 SER A CA 1
ATOM 1354 C C . SER A 1 178 ? 26.572 41.079 30.299 1.00 11.72 178 SER A C 1
ATOM 1355 O O . SER A 1 178 ? 26.888 41.784 29.360 1.00 11.34 178 SER A O 1
ATOM 1358 N N . PHE A 1 179 ? 25.586 41.354 31.113 1.00 12.36 179 PHE A N 1
ATOM 1359 C CA . PHE A 1 179 ? 24.702 42.551 30.964 1.00 13.07 179 PHE A CA 1
ATOM 1360 C C . PHE A 1 179 ? 24.642 43.138 32.370 1.00 14.84 179 PHE A C 1
ATOM 1361 O O . PHE A 1 179 ? 23.696 42.972 33.128 1.00 15.54 179 PHE A O 1
ATOM 1369 N N . PRO A 1 180 ? 25.705 43.816 32.774 1.00 17.20 180 PRO A N 1
ATOM 1370 C CA . PRO A 1 180 ? 25.778 44.353 34.130 1.00 18.52 180 PRO A CA 1
ATOM 1371 C C . PRO A 1 180 ? 25.013 45.619 34.429 1.00 19.17 180 PRO A C 1
ATOM 1372 O O . PRO A 1 180 ? 24.779 45.942 35.607 1.00 19.39 180 PRO A O 1
ATOM 1376 N N . THR A 1 181 ? 24.609 46.325 33.403 1.00 19.14 181 THR A N 1
ATOM 1377 C CA . THR A 1 181 ? 23.871 47.585 33.492 1.00 20.22 181 THR A CA 1
ATOM 1378 C C . THR A 1 181 ? 22.399 47.407 33.167 1.00 19.63 181 THR A C 1
ATOM 1379 O O . THR A 1 181 ? 22.133 46.853 32.075 1.00 19.28 181 THR A O 1
ATOM 1383 N N . ALA A 1 182 ? 21.538 47.837 34.065 1.00 18.29 182 ALA A N 1
ATOM 1384 C CA . ALA A 1 182 ? 20.072 47.719 33.817 1.00 19.21 182 ALA A CA 1
ATOM 1385 C C . ALA A 1 182 ? 19.688 48.415 32.523 1.00 19.12 182 ALA A C 1
ATOM 1386 O O . ALA A 1 182 ? 20.376 49.337 32.072 1.00 20.40 182 ALA A O 1
ATOM 1388 N N . VAL A 1 183 ? 18.639 47.942 31.897 1.00 19.22 183 VAL A N 1
ATOM 1389 C CA . VAL A 1 183 ? 18.089 48.512 30.647 1.00 18.50 183 VAL A CA 1
ATOM 1390 C C . VAL A 1 183 ? 16.740 49.124 31.070 1.00 19.52 183 VAL A C 1
ATOM 1391 O O . VAL A 1 183 ? 15.853 48.376 31.597 1.00 18.60 183 VAL A O 1
ATOM 1395 N N . ASP A 1 184 ? 16.620 50.423 30.894 1.00 20.45 184 ASP A N 1
ATOM 1396 C CA . ASP A 1 184 ? 15.314 51.035 31.338 1.00 21.74 184 ASP A CA 1
ATOM 1397 C C . ASP A 1 184 ? 15.045 50.631 32.783 1.00 21.58 184 ASP A C 1
ATOM 1398 O O . ASP A 1 184 ? 13.863 50.367 33.113 1.00 23.08 184 ASP A O 1
ATOM 1403 N N . GLY A 1 185 ? 16.048 50.516 33.604 1.00 21.96 185 GLY A N 1
ATOM 1404 C CA . GLY A 1 185 ? 15.941 50.174 35.015 1.00 22.02 185 GLY A CA 1
ATOM 1405 C C . GLY A 1 185 ? 15.545 48.751 35.314 1.00 22.55 185 GLY A C 1
ATOM 1406 O O . GLY A 1 185 ? 15.045 48.470 36.429 1.00 23.56 185 GLY A O 1
ATOM 1407 N N . VAL A 1 186 ? 15.701 47.827 34.393 1.00 22.01 186 VAL A N 1
ATOM 1408 C CA . VAL A 1 186 ? 15.340 46.393 34.603 1.00 20.68 186 VAL A CA 1
ATOM 1409 C C . VAL A 1 186 ? 16.674 45.627 34.563 1.00 19.93 186 VAL A C 1
ATOM 1410 O O . VAL A 1 186 ? 17.530 45.962 33.731 1.00 19.51 186 VAL A O 1
ATOM 1414 N N . ASN A 1 187 ? 16.781 44.639 35.413 1.00 19.19 187 ASN A N 1
ATOM 1415 C CA . ASN A 1 187 ? 18.012 43.822 35.451 1.00 20.59 187 ASN A CA 1
ATOM 1416 C C . ASN A 1 187 ? 17.876 42.632 34.484 1.00 18.03 187 ASN A C 1
ATOM 1417 O O . ASN A 1 187 ? 16.751 42.250 34.139 1.00 16.99 187 ASN A O 1
ATOM 1422 N N . ALA A 1 188 ? 19.043 42.117 34.143 1.00 16.06 188 ALA A N 1
ATOM 1423 C CA . ALA A 1 188 ? 19.209 40.997 33.234 1.00 15.67 188 ALA A CA 1
ATOM 1424 C C . ALA A 1 188 ? 18.273 39.828 33.572 1.00 14.89 188 ALA A C 1
ATOM 1425 O O . ALA A 1 188 ? 17.734 39.204 32.653 1.00 13.61 188 ALA A O 1
ATOM 1427 N N . GLY A 1 189 ? 18.186 39.564 34.869 1.00 14.58 189 GLY A N 1
ATOM 1428 C CA . GLY A 1 189 ? 17.344 38.459 35.342 1.00 15.86 189 GLY A CA 1
ATOM 1429 C C . GLY A 1 189 ? 15.907 38.578 34.936 1.00 16.39 189 GLY A C 1
ATOM 1430 O O . GLY A 1 189 ? 15.180 37.555 34.974 1.00 16.36 189 GLY A O 1
ATOM 1431 N N . SER A 1 190 ? 15.488 39.800 34.613 1.00 16.51 190 SER A N 1
ATOM 1432 C CA . SER A 1 190 ? 14.119 40.047 34.180 1.00 18.17 190 SER A CA 1
ATOM 1433 C C . SER A 1 190 ? 13.897 39.830 32.687 1.00 16.92 190 SER A C 1
ATOM 1434 O O . SER A 1 190 ? 12.697 39.786 32.300 1.00 17.88 190 SER A O 1
ATOM 1437 N N . TYR A 1 191 ? 14.898 39.730 31.854 1.00 14.41 191 TYR A N 1
ATOM 1438 C CA . TYR A 1 191 ? 14.637 39.487 30.434 1.00 13.42 191 TYR A CA 1
ATOM 1439 C C . TYR A 1 191 ? 15.426 38.290 29.914 1.00 13.78 191 TYR A C 1
ATOM 1440 O O . TYR A 1 191 ? 15.087 37.853 28.794 1.00 13.02 191 TYR A O 1
ATOM 1449 N N . VAL A 1 192 ? 16.416 37.815 30.685 1.00 12.09 192 VAL A N 1
ATOM 1450 C CA . VAL A 1 192 ? 17.140 36.600 30.159 1.00 12.29 192 VAL A CA 1
ATOM 1451 C C . VAL A 1 192 ? 16.570 35.392 30.884 1.00 11.18 192 VAL A C 1
ATOM 1452 O O . VAL A 1 192 ? 16.594 35.363 32.127 1.00 11.34 192 VAL A O 1
ATOM 1456 N N . ASP A 1 193 ? 16.081 34.409 30.109 1.00 11.18 193 ASP A N 1
ATOM 1457 C CA . ASP A 1 193 ? 15.557 33.192 30.759 1.00 10.45 193 ASP A CA 1
ATOM 1458 C C . ASP A 1 193 ? 16.718 32.202 31.020 1.00 10.22 193 ASP A C 1
ATOM 1459 O O . ASP A 1 193 ? 16.711 31.594 32.101 1.00 11.46 193 ASP A O 1
ATOM 1464 N N . TYR A 1 194 ? 17.572 32.038 30.046 1.00 9.67 194 TYR A N 1
ATOM 1465 C CA . TYR A 1 194 ? 18.741 31.111 30.208 1.00 10.59 194 TYR A CA 1
ATOM 1466 C C . TYR A 1 194 ? 20.008 31.731 29.579 1.00 9.40 194 TYR A C 1
ATOM 1467 O O . TYR A 1 194 ? 19.910 32.345 28.529 1.00 9.25 194 TYR A O 1
ATOM 1476 N N . ALA A 1 195 ? 21.109 31.479 30.266 1.00 9.70 195 ALA A N 1
ATOM 1477 C CA . ALA A 1 195 ? 22.437 31.924 29.750 1.00 8.59 195 ALA A CA 1
ATOM 1478 C C . ALA A 1 195 ? 23.151 30.545 29.625 1.00 9.24 195 ALA A C 1
ATOM 1479 O O . ALA A 1 195 ? 23.139 29.741 30.557 1.00 8.95 195 ALA A O 1
ATOM 1481 N N . ILE A 1 196 ? 23.713 30.334 28.459 1.00 8.96 196 ILE A N 1
ATOM 1482 C CA . ILE A 1 196 ? 24.378 29.088 28.119 1.00 8.89 196 ILE A CA 1
ATOM 1483 C C . ILE A 1 196 ? 25.890 29.254 28.021 1.00 9.09 196 ILE A C 1
ATOM 1484 O O . ILE A 1 196 ? 26.360 30.054 27.202 1.00 8.51 196 ILE A O 1
ATOM 1489 N N . HIS A 1 197 ? 26.593 28.502 28.861 1.00 9.31 197 HIS A N 1
ATOM 1490 C CA . HIS A 1 197 ? 28.063 28.492 28.826 1.00 10.39 197 HIS A CA 1
ATOM 1491 C C . HIS A 1 197 ? 28.613 27.897 27.524 1.00 10.76 197 HIS A C 1
ATOM 1492 O O . HIS A 1 197 ? 28.051 27.026 26.856 1.00 9.74 197 HIS A O 1
ATOM 1499 N N . ASP A 1 198 ? 29.773 28.430 27.155 1.00 11.69 198 ASP A N 1
ATOM 1500 C CA . ASP A 1 198 ? 30.613 27.952 26.037 1.00 13.15 198 ASP A CA 1
ATOM 1501 C C . ASP A 1 198 ? 31.158 26.593 26.574 1.00 12.92 198 ASP A C 1
ATOM 1502 O O . ASP A 1 198 ? 31.100 26.347 27.803 1.00 11.61 198 ASP A O 1
ATOM 1507 N N . TYR A 1 199 ? 31.668 25.783 25.686 1.00 14.12 199 TYR A N 1
ATOM 1508 C CA . TYR A 1 199 ? 32.154 24.440 26.060 1.00 14.97 199 TYR A CA 1
ATOM 1509 C C . TYR A 1 199 ? 33.048 24.438 27.268 1.00 15.29 199 TYR A C 1
ATOM 1510 O O . TYR A 1 199 ? 34.019 25.202 27.291 1.00 16.35 199 TYR A O 1
ATOM 1519 N N . GLY A 1 200 ? 32.697 23.628 28.232 1.00 14.41 200 GLY A N 1
ATOM 1520 C CA . GLY A 1 200 ? 33.391 23.443 29.475 1.00 15.04 200 GLY A CA 1
ATOM 1521 C C . GLY A 1 200 ? 33.221 24.546 30.493 1.00 15.51 200 GLY A C 1
ATOM 1522 O O . GLY A 1 200 ? 33.734 24.364 31.617 1.00 15.36 200 GLY A O 1
ATOM 1523 N N . GLY A 1 201 ? 32.523 25.629 30.167 1.00 14.60 201 GLY A N 1
ATOM 1524 C CA . GLY A 1 201 ? 32.411 26.720 31.170 1.00 12.62 201 GLY A CA 1
ATOM 1525 C C . GLY A 1 201 ? 31.615 26.208 32.340 1.00 13.92 201 GLY A C 1
ATOM 1526 O O . GLY A 1 201 ? 30.568 25.532 32.173 1.00 13.01 201 GLY A O 1
ATOM 1527 N N . SER A 1 202 ? 32.080 26.577 33.542 1.00 13.36 202 SER A N 1
ATOM 1528 C CA . SER A 1 202 ? 31.409 26.138 34.768 1.00 14.71 202 SER A CA 1
ATOM 1529 C C . SER A 1 202 ? 31.317 27.146 35.880 1.00 14.22 202 SER A C 1
ATOM 1530 O O . SER A 1 202 ? 30.857 26.758 36.977 1.00 16.69 202 SER A O 1
ATOM 1533 N N . TYR A 1 203 ? 31.649 28.411 35.693 1.00 13.43 203 TYR A N 1
ATOM 1534 C CA . TYR A 1 203 ? 31.554 29.398 36.777 1.00 11.79 203 TYR A CA 1
ATOM 1535 C C . TYR A 1 203 ? 30.107 29.881 36.913 1.00 12.44 203 TYR A C 1
ATOM 1536 O O . TYR A 1 203 ? 29.325 29.856 35.943 1.00 12.12 203 TYR A O 1
ATOM 1545 N N . ASP A 1 204 ? 29.793 30.320 38.085 1.00 12.50 204 ASP A N 1
ATOM 1546 C CA . ASP A 1 204 ? 28.518 30.888 38.511 1.00 13.45 204 ASP A CA 1
ATOM 1547 C C . ASP A 1 204 ? 28.286 32.167 37.694 1.00 12.71 204 ASP A C 1
ATOM 1548 O O . ASP A 1 204 ? 29.250 32.941 37.483 1.00 13.51 204 ASP A O 1
ATOM 1553 N N . LEU A 1 205 ? 27.076 32.382 37.216 1.00 11.69 205 LEU A N 1
ATOM 1554 C CA . LEU A 1 205 ? 26.743 33.526 36.373 1.00 11.07 205 LEU A CA 1
ATOM 1555 C C . LEU A 1 205 ? 25.990 34.672 37.028 1.00 11.34 205 LEU A C 1
ATOM 1556 O O . LEU A 1 205 ? 25.612 35.629 36.315 1.00 11.64 205 LEU A O 1
ATOM 1561 N N . ALA A 1 206 ? 25.775 34.655 38.307 1.00 12.52 206 ALA A N 1
ATOM 1562 C CA . ALA A 1 206 ? 25.006 35.679 39.047 1.00 14.24 206 ALA A CA 1
ATOM 1563 C C . ALA A 1 206 ? 25.447 37.098 38.862 1.00 14.80 206 ALA A C 1
ATOM 1564 O O . ALA A 1 206 ? 24.647 38.071 38.833 1.00 14.50 206 ALA A O 1
ATOM 1566 N N . THR A 1 207 ? 26.762 37.293 38.711 1.00 15.33 207 THR A N 1
ATOM 1567 C CA . THR A 1 207 ? 27.262 38.680 38.550 1.00 15.77 207 THR A CA 1
ATOM 1568 C C . THR A 1 207 ? 27.350 39.105 37.127 1.00 13.74 207 THR A C 1
ATOM 1569 O O . THR A 1 207 ? 27.293 40.305 36.806 1.00 12.80 207 THR A O 1
ATOM 1573 N N . ASN A 1 208 ? 27.353 38.168 36.201 1.00 13.29 208 ASN A N 1
ATOM 1574 C CA . ASN A 1 208 ? 27.375 38.355 34.765 1.00 13.21 208 ASN A CA 1
ATOM 1575 C C . ASN A 1 208 ? 25.963 38.848 34.331 1.00 12.31 208 ASN A C 1
ATOM 1576 O O . ASN A 1 208 ? 25.897 39.671 33.425 1.00 13.47 208 ASN A O 1
ATOM 1581 N N . TYR A 1 209 ? 24.943 38.330 34.984 1.00 12.16 209 TYR A N 1
ATOM 1582 C CA . TYR A 1 209 ? 23.523 38.657 34.700 1.00 11.86 209 TYR A CA 1
ATOM 1583 C C . TYR A 1 209 ? 22.773 38.849 36.017 1.00 11.95 209 TYR A C 1
ATOM 1584 O O . TYR A 1 209 ? 22.124 37.930 36.515 1.00 12.16 209 TYR A O 1
ATOM 1593 N N . PRO A 1 210 ? 22.900 40.052 36.571 1.00 12.47 210 PRO A N 1
ATOM 1594 C CA . PRO A 1 210 ? 22.262 40.383 37.876 1.00 12.59 210 PRO A CA 1
ATOM 1595 C C . PRO A 1 210 ? 20.822 39.974 37.894 1.00 11.27 210 PRO A C 1
ATOM 1596 O O . PRO A 1 210 ? 20.074 40.342 36.942 1.00 12.41 210 PRO A O 1
ATOM 1600 N N . GLY A 1 211 ? 20.390 39.226 38.870 1.00 11.23 211 GLY A N 1
ATOM 1601 C CA . GLY A 1 211 ? 19.015 38.770 38.989 1.00 13.14 211 GLY A CA 1
ATOM 1602 C C . GLY A 1 211 ? 18.741 37.394 38.399 1.00 13.84 211 GLY A C 1
ATOM 1603 O O . GLY A 1 211 ? 17.630 36.810 38.586 1.00 14.67 211 GLY A O 1
ATOM 1604 N N . LEU A 1 212 ? 19.699 36.866 37.649 1.00 13.23 212 LEU A N 1
ATOM 1605 C CA . LEU A 1 212 ? 19.541 35.526 37.060 1.00 13.32 212 LEU A CA 1
ATOM 1606 C C . LEU A 1 212 ? 19.700 34.492 38.178 1.00 12.91 212 LEU A C 1
ATOM 1607 O O . LEU A 1 212 ? 20.690 34.456 38.911 1.00 14.28 212 LEU A O 1
ATOM 1612 N N . ALA A 1 213 ? 18.672 33.662 38.290 1.00 13.57 213 ALA A N 1
ATOM 1613 C CA . ALA A 1 213 ? 18.661 32.584 39.290 1.00 13.29 213 ALA A CA 1
ATOM 1614 C C . ALA A 1 213 ? 19.529 31.422 38.776 1.00 12.85 213 ALA A C 1
ATOM 1615 O O . ALA A 1 213 ? 19.705 31.253 37.562 1.00 10.34 213 ALA A O 1
ATOM 1617 N N . LYS A 1 214 ? 19.960 30.617 39.741 1.00 13.47 214 LYS A N 1
ATOM 1618 C CA . LYS A 1 214 ? 20.736 29.407 39.376 1.00 15.03 214 LYS A CA 1
ATOM 1619 C C . LYS A 1 214 ? 19.982 28.546 38.383 1.00 14.65 214 LYS A C 1
ATOM 1620 O O . LYS A 1 214 ? 20.593 27.893 37.489 1.00 14.31 214 LYS A O 1
ATOM 1626 N N . SER A 1 215 ? 18.630 28.474 38.457 1.00 13.85 215 SER A N 1
ATOM 1627 C CA . SER A 1 215 ? 17.839 27.661 37.510 1.00 13.23 215 SER A CA 1
ATOM 1628 C C . SER A 1 215 ? 17.921 28.123 36.070 1.00 12.00 215 SER A C 1
ATOM 1629 O O . SER A 1 215 ? 17.512 27.336 35.182 1.00 12.45 215 SER A O 1
ATOM 1632 N N . GLY A 1 216 ? 18.416 29.321 35.807 1.00 10.95 216 GLY A N 1
ATOM 1633 C CA . GLY A 1 216 ? 18.573 29.854 34.464 1.00 10.98 216 GLY A CA 1
ATOM 1634 C C . GLY A 1 216 ? 20.000 29.699 33.942 1.00 12.05 216 GLY A C 1
ATOM 1635 O O . GLY A 1 216 ? 20.298 30.190 32.841 1.00 11.45 216 GLY A O 1
ATOM 1636 N N . MET A 1 217 ? 20.887 29.039 34.655 1.00 10.79 217 MET A N 1
ATOM 1637 C CA . MET A 1 217 ? 22.287 28.841 34.293 1.00 11.07 217 MET A CA 1
ATOM 1638 C C . MET A 1 217 ? 22.553 27.447 33.701 1.00 11.04 217 MET A C 1
ATOM 1639 O O . MET A 1 217 ? 22.446 26.437 34.425 1.00 11.41 217 MET A O 1
ATOM 1644 N N . VAL A 1 218 ? 22.997 27.416 32.457 1.00 10.66 218 VAL A N 1
ATOM 1645 C CA . VAL A 1 218 ? 23.306 26.168 31.686 1.00 10.32 218 VAL A CA 1
ATOM 1646 C C . VAL A 1 218 ? 24.818 25.982 31.679 1.00 9.92 218 VAL A C 1
ATOM 1647 O O . VAL A 1 218 ? 25.512 26.818 31.066 1.00 11.38 218 VAL A O 1
ATOM 1651 N N . MET A 1 219 ? 25.280 24.945 32.347 1.00 11.26 219 MET A N 1
ATOM 1652 C CA . MET A 1 219 ? 26.719 24.723 32.554 1.00 11.97 219 MET A CA 1
ATOM 1653 C C . MET A 1 219 ? 27.373 23.600 31.764 1.00 12.02 219 MET A C 1
ATOM 1654 O O . MET A 1 219 ? 26.731 22.615 31.405 1.00 11.64 219 MET A O 1
ATOM 1659 N N . SER A 1 220 ? 28.691 23.723 31.637 1.00 11.47 220 SER A N 1
ATOM 1660 C CA . SER A 1 220 ? 29.604 22.781 31.066 1.00 11.62 220 SER A CA 1
ATOM 1661 C C . SER A 1 220 ? 29.175 22.120 29.766 1.00 11.28 220 SER A C 1
ATOM 1662 O O . SER A 1 220 ? 29.265 20.865 29.776 1.00 12.34 220 SER A O 1
ATOM 1665 N N . SER A 1 221 ? 28.821 22.858 28.769 1.00 10.75 221 SER A N 1
ATOM 1666 C CA . SER A 1 221 ? 28.354 22.413 27.478 1.00 10.60 221 SER A CA 1
ATOM 1667 C C . SER A 1 221 ? 29.406 21.505 26.819 1.00 11.28 221 SER A C 1
ATOM 1668 O O . SER A 1 221 ? 30.620 21.720 26.994 1.00 10.33 221 SER A O 1
ATOM 1671 N N . GLN A 1 222 ? 28.884 20.552 26.086 1.00 10.77 222 GLN A N 1
ATOM 1672 C CA . GLN A 1 222 ? 29.705 19.549 25.380 1.00 11.27 222 GLN A CA 1
ATOM 1673 C C . GLN A 1 222 ? 29.520 19.784 23.909 1.00 11.91 222 GLN A C 1
ATOM 1674 O O . GLN A 1 222 ? 28.494 20.268 23.425 1.00 11.84 222 GLN A O 1
ATOM 1680 N N . GLU A 1 223 ? 30.582 19.451 23.203 1.00 12.64 223 GLU A N 1
ATOM 1681 C CA . GLU A 1 223 ? 30.648 19.567 21.755 1.00 13.84 223 GLU A CA 1
ATOM 1682 C C . GLU A 1 223 ? 30.882 18.149 21.214 1.00 13.60 223 GLU A C 1
ATOM 1683 O O . GLU A 1 223 ? 32.023 17.593 21.288 1.00 12.73 223 GLU A O 1
ATOM 1689 N N . PHE A 1 224 ? 29.820 17.590 20.712 1.00 12.67 224 PHE A N 1
ATOM 1690 C CA . PHE A 1 224 ? 29.732 16.229 20.196 1.00 13.91 224 PHE A CA 1
ATOM 1691 C C . PHE A 1 224 ? 30.357 16.051 18.837 1.00 17.18 224 PHE A C 1
ATOM 1692 O O . PHE A 1 224 ? 30.560 14.884 18.485 1.00 17.80 224 PHE A O 1
ATOM 1700 N N . ASN A 1 225 ? 30.601 17.106 18.081 1.00 18.32 225 ASN A N 1
ATOM 1701 C CA . ASN A 1 225 ? 31.261 16.926 16.758 1.00 21.75 225 ASN A CA 1
ATOM 1702 C C . ASN A 1 225 ? 32.778 16.877 17.025 1.00 22.84 225 ASN A C 1
ATOM 1703 O O . ASN A 1 225 ? 33.532 15.943 16.704 1.00 23.50 225 ASN A O 1
ATOM 1708 N N . GLN A 1 226 ? 33.273 17.867 17.724 1.00 24.06 226 GLN A N 1
ATOM 1709 C CA . GLN A 1 226 ? 34.687 18.020 18.078 1.00 26.15 226 GLN A CA 1
ATOM 1710 C C . GLN A 1 226 ? 35.131 17.041 19.153 1.00 25.34 226 GLN A C 1
ATOM 1711 O O . GLN A 1 226 ? 36.354 16.877 19.315 1.00 25.05 226 GLN A O 1
ATOM 1717 N N . GLY A 1 227 ? 34.194 16.468 19.868 1.00 23.62 227 GLY A N 1
ATOM 1718 C CA . GLY A 1 227 ? 34.494 15.558 20.936 1.00 23.40 227 GLY A CA 1
ATOM 1719 C C . GLY A 1 227 ? 35.075 16.242 22.176 1.00 23.72 227 GLY A C 1
ATOM 1720 O O . GLY A 1 227 ? 36.063 15.734 22.753 1.00 23.59 227 GLY A O 1
ATOM 1721 N N . ARG A 1 228 ? 34.464 17.308 22.610 1.00 22.73 228 ARG A N 1
ATOM 1722 C CA . ARG A 1 228 ? 34.826 18.085 23.816 1.00 22.90 228 ARG A CA 1
ATOM 1723 C C . ARG A 1 228 ? 33.743 17.701 24.828 1.00 20.77 228 ARG A C 1
ATOM 1724 O O . ARG A 1 228 ? 32.612 18.215 24.841 1.00 20.26 228 ARG A O 1
ATOM 1732 N N . TYR A 1 229 ? 34.113 16.755 25.677 1.00 19.09 229 TYR A N 1
ATOM 1733 C CA . TYR A 1 229 ? 33.180 16.191 26.655 1.00 17.26 229 TYR A CA 1
ATOM 1734 C C . TYR A 1 229 ? 33.409 16.603 28.067 1.00 17.82 229 TYR A C 1
ATOM 1735 O O . TYR A 1 229 ? 34.529 16.907 28.479 1.00 18.40 229 TYR A O 1
ATOM 1744 N N . ALA A 1 230 ? 32.319 16.571 28.821 1.00 18.11 230 ALA A N 1
ATOM 1745 C CA . ALA A 1 230 ? 32.300 16.908 30.239 1.00 18.28 230 ALA A CA 1
ATOM 1746 C C . ALA A 1 230 ? 32.699 15.649 31.040 1.00 19.08 230 ALA A C 1
ATOM 1747 O O . ALA A 1 230 ? 32.476 14.515 30.584 1.00 18.45 230 ALA A O 1
ATOM 1749 N N . THR A 1 231 ? 33.267 15.900 32.215 1.00 19.15 231 THR A N 1
ATOM 1750 C CA . THR A 1 231 ? 33.643 14.797 33.113 1.00 20.05 231 THR A CA 1
ATOM 1751 C C . THR A 1 231 ? 32.426 14.488 33.992 1.00 20.37 231 THR A C 1
ATOM 1752 O O . THR A 1 231 ? 31.504 15.309 34.108 1.00 20.20 231 THR A O 1
ATOM 1756 N N . ALA A 1 232 ? 32.478 13.341 34.644 1.00 20.47 232 ALA A N 1
ATOM 1757 C CA . ALA A 1 232 ? 31.367 12.984 35.553 1.00 20.92 232 ALA A CA 1
ATOM 17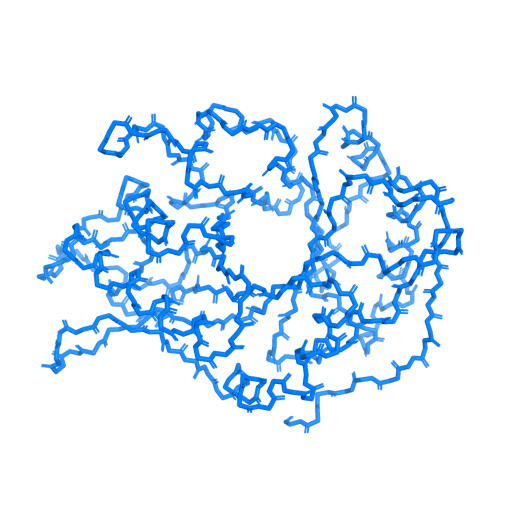58 C C . ALA A 1 232 ? 31.306 14.028 36.656 1.00 21.46 232 ALA A C 1
ATOM 1759 O O . ALA A 1 232 ? 30.244 14.420 37.176 1.00 20.97 232 ALA A O 1
ATOM 1761 N N . GLN A 1 233 ? 32.494 14.487 37.061 1.00 22.70 233 GLN A N 1
ATOM 1762 C CA . GLN A 1 233 ? 32.601 15.471 38.153 1.00 24.59 233 GLN A CA 1
ATOM 1763 C C . GLN A 1 233 ? 31.900 16.779 37.784 1.00 22.05 233 GLN A C 1
ATOM 1764 O O . GLN A 1 233 ? 31.243 17.369 38.653 1.00 21.51 233 GLN A O 1
ATOM 1770 N N . ALA A 1 234 ? 32.051 17.211 36.561 1.00 21.04 234 ALA A N 1
ATOM 1771 C CA . ALA A 1 234 ? 31.421 18.454 36.089 1.00 20.51 234 ALA A CA 1
ATOM 1772 C C . ALA A 1 234 ? 29.906 18.306 36.142 1.00 20.14 234 ALA A C 1
ATOM 1773 O O . ALA A 1 234 ? 29.196 19.263 36.512 1.00 20.45 234 ALA A O 1
ATOM 1775 N N . LEU A 1 235 ? 29.417 17.145 35.770 1.00 19.52 235 LEU A N 1
ATOM 1776 C CA . LEU A 1 235 ? 27.955 16.928 35.773 1.00 19.76 235 LEU A CA 1
ATOM 1777 C C . LEU A 1 235 ? 27.447 16.883 37.204 1.00 21.33 235 LEU A C 1
ATOM 1778 O O . LEU A 1 235 ? 26.391 17.449 37.505 1.00 19.69 235 LEU A O 1
ATOM 1783 N N . ARG A 1 236 ? 28.181 16.192 38.070 1.00 21.80 236 ARG A N 1
ATOM 1784 C CA . ARG A 1 236 ? 27.725 16.106 39.481 1.00 25.13 236 ARG A CA 1
ATOM 1785 C C . ARG A 1 236 ? 27.667 17.496 40.114 1.00 23.58 236 ARG A C 1
ATOM 1786 O O . ARG A 1 236 ? 26.802 17.764 40.974 1.00 22.59 236 ARG A O 1
ATOM 1794 N N . ASN A 1 237 ? 28.588 18.3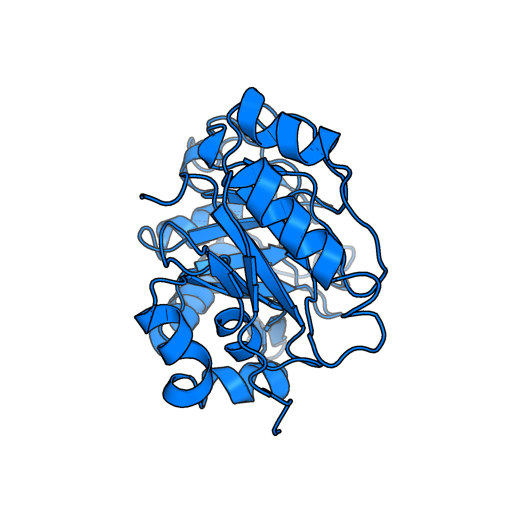40 39.698 1.00 23.68 237 ASN A N 1
ATOM 1795 C CA . ASN A 1 237 ? 28.642 19.741 40.185 1.00 24.42 237 ASN A CA 1
ATOM 1796 C C . ASN A 1 237 ? 27.352 20.513 39.860 1.00 21.77 237 ASN A C 1
ATOM 1797 O O . ASN A 1 237 ? 26.943 21.410 40.636 1.00 19.29 237 ASN A O 1
ATOM 1802 N N . ILE A 1 238 ? 26.736 20.181 38.730 1.00 19.20 238 ILE A N 1
ATOM 1803 C CA . ILE A 1 238 ? 25.482 20.834 38.338 1.00 18.12 238 ILE A CA 1
ATOM 1804 C C . ILE A 1 238 ? 24.363 20.501 39.330 1.00 19.51 238 ILE A C 1
ATOM 1805 O O . ILE A 1 238 ? 23.546 21.322 39.774 1.00 18.11 238 ILE A O 1
ATOM 1810 N N . VAL A 1 239 ? 24.339 19.199 39.673 1.00 19.69 239 VAL A N 1
ATOM 1811 C CA . VAL A 1 239 ? 23.329 18.694 40.616 1.00 20.77 239 VAL A CA 1
ATOM 1812 C C . VAL A 1 239 ? 23.575 19.241 42.010 1.00 21.62 239 VAL A C 1
ATOM 1813 O O . VAL A 1 239 ? 22.625 19.750 42.622 1.00 21.18 239 VAL A O 1
ATOM 1817 N N . THR A 1 240 ? 24.825 19.154 42.470 1.00 23.40 240 THR A N 1
ATOM 1818 C CA . THR A 1 240 ? 25.078 19.585 43.864 1.00 25.99 240 THR A CA 1
ATOM 1819 C C . THR A 1 240 ? 25.039 21.067 44.089 1.00 25.24 240 THR A C 1
ATOM 1820 O O . THR A 1 240 ? 24.660 21.485 45.209 1.00 25.32 240 THR A O 1
ATOM 1824 N N . LYS A 1 241 ? 25.308 21.879 43.089 1.00 24.58 241 LYS A N 1
ATOM 1825 C CA . LYS A 1 241 ? 25.234 23.327 43.324 1.00 24.62 241 LYS A CA 1
ATOM 1826 C C . LYS A 1 241 ? 23.873 23.912 43.007 1.00 23.08 241 LYS A C 1
ATOM 1827 O O . LYS A 1 241 ? 23.615 25.099 43.261 1.00 23.95 241 LYS A O 1
ATOM 1833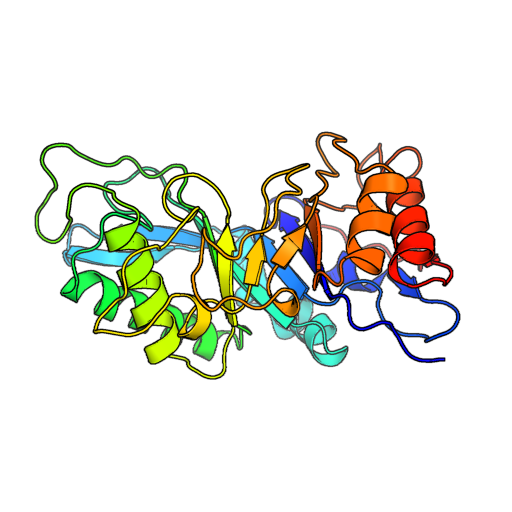 N N . GLY A 1 242 ? 22.997 23.134 42.432 1.00 21.49 242 GLY A N 1
ATOM 1834 C CA . GLY A 1 242 ? 21.668 23.510 42.033 1.00 20.22 242 GLY A CA 1
ATOM 1835 C C . GLY A 1 242 ? 21.522 24.275 40.733 1.00 18.87 242 GLY A C 1
ATOM 1836 O O . GLY A 1 242 ? 20.534 25.039 40.658 1.00 19.45 242 GLY A O 1
ATOM 1837 N N . TYR A 1 243 ? 22.366 24.084 39.739 1.00 17.25 243 TYR A N 1
ATOM 1838 C CA . TYR A 1 243 ? 22.237 24.790 38.429 1.00 15.55 243 TYR A CA 1
ATOM 1839 C C . TYR A 1 243 ? 21.074 24.257 37.634 1.00 14.51 243 TYR A C 1
ATOM 1840 O O . TYR A 1 243 ? 20.652 23.075 37.792 1.00 15.75 243 TYR A O 1
ATOM 1849 N N . GLY A 1 244 ? 20.525 25.025 36.722 1.00 13.14 244 GLY A N 1
ATOM 1850 C CA . GLY A 1 244 ? 19.372 24.614 35.988 1.00 12.98 244 GLY A CA 1
ATOM 1851 C C . GLY A 1 244 ? 19.471 23.831 34.738 1.00 12.17 244 GLY A C 1
ATOM 1852 O O . GLY A 1 244 ? 18.473 23.287 34.230 1.00 12.00 244 GLY A O 1
ATOM 1853 N N . GLY A 1 245 ? 20.641 23.776 34.116 1.00 12.25 245 GLY A N 1
ATOM 1854 C CA . GLY A 1 245 ? 20.715 23.015 32.854 1.00 11.24 245 GLY A CA 1
ATOM 1855 C C . GLY A 1 245 ? 22.123 22.641 32.443 1.00 9.28 245 GLY A C 1
ATOM 1856 O O . GLY A 1 245 ? 23.101 22.952 33.093 1.00 10.34 245 GLY A O 1
ATOM 1857 N N . HIS A 1 246 ? 22.110 21.982 31.323 1.00 9.66 246 HIS A N 1
ATOM 1858 C CA . HIS A 1 246 ? 23.310 21.440 30.646 1.00 9.33 246 HIS A CA 1
ATOM 1859 C C . HIS A 1 246 ? 23.058 21.511 29.156 1.00 9.23 246 HIS A C 1
ATOM 1860 O O . HIS A 1 246 ? 21.894 21.488 28.678 1.00 8.76 246 HIS A O 1
ATOM 1867 N N . MET A 1 247 ? 24.127 21.598 28.373 1.00 8.43 247 MET A N 1
ATOM 1868 C CA . MET A 1 247 ? 23.977 21.696 26.927 1.00 9.28 247 MET A CA 1
ATOM 1869 C C . MET A 1 247 ? 24.915 20.746 26.188 1.00 9.52 247 MET A C 1
ATOM 1870 O O . MET A 1 247 ? 26.069 20.528 26.595 1.00 9.35 247 MET A O 1
ATOM 1875 N N . ILE A 1 248 ? 24.373 20.298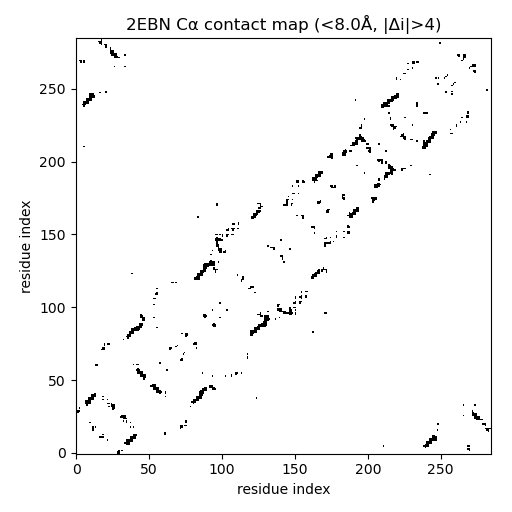 25.049 1.00 9.57 248 ILE A N 1
ATOM 1876 C CA . ILE A 1 248 ? 25.137 19.432 24.140 1.00 9.42 248 ILE A CA 1
ATOM 1877 C C . ILE A 1 248 ? 24.927 20.024 22.760 1.00 9.40 248 ILE A C 1
ATOM 1878 O O . ILE A 1 248 ? 23.807 20.388 22.385 1.00 9.25 248 ILE A O 1
ATOM 1883 N N . PHE A 1 249 ? 26.021 20.127 22.028 1.00 8.90 249 PHE A N 1
ATOM 1884 C CA . PHE A 1 249 ? 26.043 20.704 20.701 1.00 9.03 249 PHE A CA 1
ATOM 1885 C C . PHE A 1 249 ? 26.441 19.661 19.662 1.00 11.05 249 PHE A C 1
ATOM 1886 O O . PHE A 1 249 ? 27.471 18.892 19.841 1.00 10.52 249 PHE A O 1
ATOM 1894 N N . ALA A 1 250 ? 25.644 19.626 18.621 1.00 10.74 250 ALA A N 1
ATOM 1895 C CA . ALA A 1 250 ? 25.741 18.795 17.452 1.00 11.78 250 ALA A CA 1
ATOM 1896 C C . ALA A 1 250 ? 25.631 17.293 17.650 1.00 13.16 250 ALA A C 1
ATOM 1897 O O . ALA A 1 250 ? 26.413 16.520 17.021 1.00 14.04 250 ALA A O 1
ATOM 1899 N N . MET A 1 251 ? 24.714 16.809 18.456 1.00 12.46 251 MET A N 1
ATOM 1900 C CA . MET A 1 251 ? 24.523 15.340 18.619 1.00 15.19 251 MET A CA 1
ATOM 1901 C C . MET A 1 251 ? 24.052 14.842 17.243 1.00 15.21 251 MET A C 1
ATOM 1902 O O . MET A 1 251 ? 23.300 15.608 16.585 1.00 14.28 251 MET A O 1
ATOM 1907 N N . ASP A 1 252 ? 24.505 13.688 16.797 1.00 14.44 252 ASP A N 1
ATOM 1908 C CA . ASP A 1 252 ? 24.045 13.135 15.472 1.00 15.12 252 ASP A CA 1
ATOM 1909 C C . ASP A 1 252 ? 24.421 11.639 15.467 1.00 15.94 252 ASP A C 1
ATOM 1910 O O . ASP A 1 252 ? 25.601 11.258 15.419 1.00 15.36 252 ASP A O 1
ATOM 1915 N N . PRO A 1 253 ? 23.409 10.801 15.622 1.00 16.94 253 PRO A N 1
ATOM 1916 C CA . PRO A 1 253 ? 23.627 9.329 15.662 1.00 17.35 253 PRO A CA 1
ATOM 1917 C C . PRO A 1 253 ? 24.203 8.818 14.359 1.00 17.10 253 PRO A C 1
ATOM 1918 O O . PRO A 1 253 ? 24.695 7.666 14.355 1.00 17.99 253 PRO A O 1
ATOM 1922 N N . ASN A 1 254 ? 24.217 9.591 13.302 1.00 16.50 254 ASN A N 1
ATOM 1923 C CA . ASN A 1 254 ? 24.764 9.139 12.021 1.00 16.70 254 ASN A CA 1
ATOM 1924 C C . ASN A 1 254 ? 26.261 9.379 11.914 1.00 16.11 254 ASN A C 1
ATOM 1925 O O . ASN A 1 254 ? 26.812 8.951 10.890 1.00 17.46 254 ASN A O 1
ATOM 1930 N N . ARG A 1 255 ? 26.840 10.115 12.816 1.00 15.50 255 ARG A N 1
ATOM 1931 C CA . ARG A 1 255 ? 28.282 10.413 12.713 1.00 15.14 255 ARG A CA 1
ATOM 1932 C C . ARG A 1 255 ? 29.067 9.206 13.233 1.00 13.94 255 ARG A C 1
ATOM 1933 O O . ARG A 1 255 ? 28.626 8.491 14.130 1.00 12.40 255 ARG A O 1
ATOM 1941 N N . SER A 1 256 ? 30.237 9.019 12.611 1.00 13.37 256 SER A N 1
ATOM 1942 C CA . SER A 1 256 ? 31.147 7.907 12.967 1.00 12.57 256 SER A CA 1
ATOM 1943 C C . SER A 1 256 ? 31.487 7.858 14.427 1.00 12.72 256 SER A C 1
ATOM 1944 O O . SER A 1 256 ? 31.690 6.751 14.969 1.00 12.47 256 SER A O 1
ATOM 1947 N N . ASN A 1 257 ? 31.524 8.950 15.194 1.00 12.11 257 ASN A N 1
ATOM 1948 C CA . ASN A 1 257 ? 31.856 8.932 16.614 1.00 11.93 257 ASN A CA 1
ATOM 1949 C C . ASN A 1 257 ? 30.700 8.664 17.564 1.00 12.43 257 ASN A C 1
ATOM 1950 O O . ASN A 1 257 ? 30.824 8.811 18.762 1.00 12.34 257 ASN A O 1
ATOM 1955 N N . PHE A 1 258 ? 29.531 8.304 17.054 1.00 13.90 258 PHE A N 1
ATOM 1956 C CA . PHE A 1 258 ? 28.355 8.091 17.936 1.00 13.59 258 PHE A CA 1
ATOM 1957 C C . PHE A 1 258 ? 28.568 7.013 18.958 1.00 14.38 258 PHE A C 1
ATOM 1958 O O . PHE A 1 258 ? 28.440 7.205 20.180 1.00 12.67 258 PHE A O 1
ATOM 1966 N N . THR A 1 259 ? 28.895 5.793 18.508 1.00 15.15 259 THR A N 1
ATOM 1967 C CA . THR A 1 259 ? 29.091 4.672 19.422 1.00 16.82 259 THR A CA 1
ATOM 1968 C C . THR A 1 259 ? 30.248 4.876 20.369 1.00 15.90 259 THR A C 1
ATOM 1969 O O . THR A 1 259 ? 30.128 4.649 21.574 1.00 16.85 259 THR A O 1
ATOM 1973 N N . SER A 1 260 ? 31.376 5.325 19.866 1.00 16.30 260 SER A N 1
ATOM 1974 C CA . SER A 1 260 ? 32.554 5.530 20.695 1.00 16.51 260 SER A CA 1
ATOM 1975 C C . SER A 1 260 ? 32.548 6.786 21.541 1.00 16.33 260 SER A C 1
ATOM 1976 O O . SER A 1 260 ? 33.168 6.790 22.640 1.00 15.72 260 SER A O 1
ATOM 1979 N N . GLY A 1 261 ? 31.910 7.857 21.069 1.00 15.29 261 GLY A N 1
ATOM 1980 C CA . GLY A 1 261 ? 31.986 9.087 21.885 1.00 14.82 261 GLY A CA 1
ATOM 1981 C C . GLY A 1 261 ? 30.662 9.630 22.386 1.00 14.01 261 GLY A C 1
ATOM 1982 O O . GLY A 1 261 ? 30.546 9.903 23.591 1.00 13.87 261 GLY A O 1
ATOM 1983 N N . GLN A 1 262 ? 29.725 9.788 21.462 1.00 13.27 262 GLN A N 1
ATOM 1984 C CA . GLN A 1 262 ? 28.415 10.385 21.821 1.00 13.18 262 GLN A CA 1
ATOM 1985 C C . GLN A 1 262 ? 27.616 9.587 22.831 1.00 13.24 262 GLN A C 1
ATOM 1986 O O . GLN A 1 262 ? 27.257 10.130 23.899 1.00 13.27 262 GLN A O 1
ATOM 1992 N N . LEU A 1 263 ? 27.347 8.354 22.475 1.00 13.92 263 LEU A N 1
ATOM 1993 C CA . LEU A 1 263 ? 26.564 7.408 23.352 1.00 14.18 263 LEU A CA 1
ATOM 1994 C C . LEU A 1 263 ? 27.075 7.313 24.748 1.00 13.49 263 LEU A C 1
ATOM 1995 O O . LEU A 1 263 ? 26.243 7.521 25.691 1.00 14.07 263 LEU A O 1
ATOM 2000 N N . PRO A 1 264 ? 28.346 7.057 24.994 1.00 12.95 264 PRO A N 1
ATOM 2001 C CA . PRO A 1 264 ? 28.876 7.025 26.362 1.00 13.46 264 PRO A CA 1
ATOM 2002 C C . PRO A 1 264 ? 28.598 8.362 27.071 1.00 13.04 264 PRO A C 1
ATOM 2003 O O . PRO A 1 264 ? 28.301 8.351 28.272 1.00 12.66 264 PRO A O 1
ATOM 2007 N N . ALA A 1 265 ? 28.627 9.480 26.324 1.00 12.69 265 ALA A N 1
ATOM 2008 C CA . ALA A 1 265 ? 28.386 10.785 27.008 1.00 13.47 265 ALA A CA 1
ATOM 2009 C C . ALA A 1 265 ? 26.915 10.944 27.436 1.00 13.39 265 ALA A C 1
ATOM 2010 O O . ALA A 1 265 ? 26.613 11.490 28.509 1.00 12.91 265 ALA A O 1
ATOM 2012 N N . LEU A 1 266 ? 26.049 10.489 26.532 1.00 13.79 266 LEU A N 1
ATOM 2013 C CA . LEU A 1 266 ? 24.585 10.554 26.766 1.00 14.02 266 LEU A CA 1
ATOM 2014 C C . LEU A 1 266 ? 24.201 9.644 27.926 1.00 13.82 266 LEU A C 1
ATOM 2015 O O . LEU A 1 266 ? 23.294 9.962 28.721 1.00 13.62 266 LEU A O 1
ATOM 2020 N N . LYS A 1 267 ? 24.898 8.518 28.033 1.00 14.37 267 LYS A N 1
ATOM 2021 C CA . LYS A 1 267 ? 24.632 7.598 29.176 1.00 14.96 267 LYS A CA 1
ATOM 2022 C C . LYS A 1 267 ? 25.078 8.202 30.479 1.00 14.47 267 LYS A C 1
ATOM 2023 O O . LYS A 1 267 ? 24.465 7.995 31.556 1.00 14.02 267 LYS A O 1
ATOM 2029 N N . LEU A 1 268 ? 26.164 8.989 30.414 1.00 13.08 268 LEU A N 1
ATOM 2030 C CA . LEU A 1 268 ? 26.711 9.644 31.607 1.00 13.16 268 LEU A CA 1
ATOM 2031 C C . LEU A 1 268 ? 25.785 10.734 32.111 1.00 12.33 268 LEU A C 1
ATOM 2032 O O . LEU A 1 268 ? 25.529 10.925 33.305 1.00 11.42 268 LEU A O 1
ATOM 2037 N N . ILE A 1 269 ? 25.192 11.434 31.154 1.00 12.20 269 ILE A N 1
ATOM 2038 C CA . ILE A 1 269 ? 24.189 12.480 31.466 1.00 11.96 269 ILE A CA 1
ATOM 2039 C C . ILE A 1 269 ? 22.965 11.840 32.127 1.00 12.71 269 ILE A C 1
ATOM 2040 O O . ILE A 1 269 ? 22.517 12.351 33.161 1.00 12.53 269 ILE A O 1
ATOM 2045 N N . ALA A 1 270 ? 22.422 10.785 31.539 1.00 12.90 270 ALA A N 1
ATOM 2046 C CA . ALA A 1 270 ? 21.243 10.110 32.147 1.00 13.95 270 ALA A CA 1
ATOM 2047 C C . ALA A 1 270 ? 21.518 9.713 33.600 1.00 15.70 270 ALA A C 1
ATOM 2048 O O . ALA A 1 270 ? 20.707 9.949 34.517 1.00 15.28 270 ALA A O 1
ATOM 2050 N N . LYS A 1 271 ? 22.680 9.115 33.835 1.00 16.97 271 LYS A N 1
ATOM 2051 C CA . LYS A 1 271 ? 23.112 8.684 35.146 1.00 19.23 271 LYS A CA 1
ATOM 2052 C C . LYS A 1 271 ? 23.352 9.811 36.157 1.00 18.71 271 LYS A C 1
ATOM 2053 O O . LYS A 1 271 ? 22.740 9.820 37.232 1.00 17.11 271 LYS A O 1
ATOM 2059 N N . GLU A 1 272 ? 24.271 10.694 35.827 1.00 17.50 272 GLU A N 1
ATOM 2060 C CA . GLU A 1 272 ? 24.636 11.752 36.743 1.00 18.78 272 GLU A CA 1
ATOM 2061 C C . GLU A 1 272 ? 23.620 12.857 36.933 1.00 18.25 272 GLU A C 1
ATOM 2062 O O . GLU A 1 272 ? 23.464 13.305 38.094 1.00 18.45 272 GLU A O 1
ATOM 2068 N N . LEU A 1 273 ? 22.971 13.302 35.877 1.00 17.78 273 LEU A N 1
ATOM 2069 C CA . LEU A 1 273 ? 22.004 14.392 36.013 1.00 17.99 273 LEU A CA 1
ATOM 2070 C C . LEU A 1 273 ? 20.625 13.952 36.489 1.00 18.36 273 LEU A C 1
ATOM 2071 O O . LEU A 1 273 ? 19.938 14.617 37.272 1.00 17.54 273 LEU A O 1
ATOM 2076 N N . TYR A 1 274 ? 20.209 12.842 35.909 1.00 18.37 274 TYR A N 1
ATOM 2077 C CA . TYR A 1 274 ? 18.860 12.336 36.180 1.00 18.24 274 TYR A CA 1
ATOM 2078 C C . TYR A 1 274 ? 18.800 11.089 37.010 1.00 18.47 274 TYR A C 1
ATOM 2079 O O . TYR A 1 274 ? 17.626 10.736 37.247 1.00 19.10 274 TYR A O 1
ATOM 2088 N N . GLY A 1 275 ? 19.894 10.473 37.367 1.00 19.36 275 GLY A N 1
ATOM 2089 C CA . GLY A 1 275 ? 19.954 9.232 38.159 1.00 18.97 275 GLY A CA 1
ATOM 2090 C C . GLY A 1 275 ? 19.053 8.174 37.549 1.00 20.61 275 GLY A C 1
ATOM 2091 O O . GLY A 1 275 ? 18.242 7.478 38.176 1.00 20.02 275 GLY A O 1
ATOM 2092 N N . ASP A 1 276 ? 19.168 8.005 36.238 1.00 20.84 276 ASP A N 1
ATOM 2093 C CA . ASP A 1 276 ? 18.280 7.052 35.531 1.00 21.41 276 ASP A CA 1
ATOM 2094 C C . ASP A 1 276 ? 19.116 6.377 34.463 1.00 21.78 276 ASP A C 1
ATOM 2095 O O . ASP A 1 276 ? 20.356 6.500 34.515 1.00 22.38 276 ASP A O 1
ATOM 2100 N N . GLU A 1 277 ? 18.435 5.704 33.565 1.00 21.94 277 GLU A N 1
ATOM 2101 C CA . GLU A 1 277 ? 19.200 4.980 32.515 1.00 23.97 277 GLU A CA 1
ATOM 2102 C C . GLU A 1 277 ? 18.660 5.382 31.174 1.00 22.08 277 GLU A C 1
ATOM 2103 O O . GLU A 1 277 ? 17.462 5.650 31.019 1.00 21.12 277 GLU A O 1
ATOM 2109 N N . LEU A 1 278 ? 19.563 5.506 30.205 1.00 20.92 278 LEU A N 1
ATOM 2110 C CA . LEU A 1 278 ? 19.257 5.918 28.859 1.00 20.34 278 LEU A CA 1
ATOM 2111 C C . LEU A 1 278 ? 18.727 4.777 27.981 1.00 21.02 278 LEU A C 1
ATOM 2112 O O . LEU A 1 278 ? 19.227 3.665 27.994 1.00 19.90 278 LEU A O 1
ATOM 2117 N N . VAL A 1 279 ? 17.726 5.137 27.196 1.00 20.87 279 VAL A N 1
ATOM 2118 C CA . VAL A 1 279 ? 17.166 4.240 26.200 1.00 22.37 279 VAL A CA 1
ATOM 2119 C C . VAL A 1 279 ? 17.237 5.004 24.861 1.00 23.16 279 VAL A C 1
ATOM 2120 O O . VAL A 1 279 ? 16.718 6.108 24.735 1.00 23.15 279 VAL A O 1
ATOM 2124 N N . TYR A 1 280 ? 17.987 4.361 23.990 1.00 24.21 280 TYR A N 1
ATOM 2125 C CA . TYR A 1 280 ? 18.264 4.764 22.616 1.00 25.71 280 TYR A CA 1
ATOM 2126 C C . TYR A 1 280 ? 17.378 3.911 21.703 1.00 27.90 280 TYR A C 1
ATOM 2127 O O . TYR A 1 280 ? 17.457 2.667 21.756 1.00 27.97 280 TYR A O 1
ATOM 2136 N N . SER A 1 281 ? 16.503 4.538 20.953 1.00 29.86 281 SER A N 1
ATOM 2137 C CA . SER A 1 281 ? 15.541 3.934 20.062 1.00 33.72 281 SER A CA 1
ATOM 2138 C C . SER A 1 281 ? 16.133 3.254 18.835 1.00 35.84 281 SER A C 1
ATOM 2139 O O . SER A 1 281 ? 15.631 2.153 18.470 1.00 36.94 281 SER A O 1
ATOM 2142 N N . ASN A 1 282 ? 17.087 3.885 18.192 1.00 37.94 282 ASN A N 1
ATOM 2143 C CA . ASN A 1 282 ? 17.731 3.311 16.986 1.00 40.55 282 ASN A CA 1
ATOM 2144 C C . ASN A 1 282 ? 16.764 3.484 15.814 1.00 40.72 282 ASN A C 1
ATOM 2145 O O . ASN A 1 282 ? 16.455 2.535 15.060 1.00 41.70 282 ASN A O 1
ATOM 2150 N N . THR A 1 283 ? 16.316 4.710 15.703 1.00 40.52 283 THR A N 1
ATOM 2151 C CA . THR A 1 283 ? 15.393 5.164 14.648 1.00 40.75 283 THR A CA 1
ATOM 2152 C C . THR A 1 283 ? 16.191 6.100 13.750 1.00 40.04 283 THR A C 1
ATOM 2153 O O . THR A 1 283 ? 16.853 7.031 14.224 1.00 40.46 283 THR A O 1
ATOM 2157 N N . PRO A 1 284 ? 16.182 5.817 12.457 1.00 39.63 284 PRO A N 1
ATOM 2158 C CA . PRO A 1 284 ? 16.961 6.633 11.516 1.00 38.51 284 PRO A CA 1
ATOM 2159 C C . PRO A 1 284 ? 16.217 7.877 11.128 1.00 37.21 284 PRO A C 1
ATOM 2160 O O . PRO A 1 284 ? 15.025 7.849 10.766 1.00 38.33 284 PRO A O 1
ATOM 2164 N N . TYR A 1 285 ? 16.941 8.958 11.273 1.00 35.82 285 TYR A N 1
ATOM 2165 C CA . TYR A 1 285 ? 16.427 10.281 10.849 1.00 33.15 285 TYR A CA 1
ATOM 2166 C C . TYR A 1 285 ? 17.632 10.868 10.084 1.00 34.11 285 TYR A C 1
ATOM 2167 O O . TYR A 1 285 ? 18.685 11.194 10.669 1.00 33.69 285 TYR A O 1
ATOM 2176 N N . SER A 1 286 ? 17.462 10.889 8.776 1.00 34.60 286 SER A N 1
ATOM 2177 C CA . SER A 1 286 ? 18.552 11.423 7.926 1.00 35.50 286 SER A CA 1
ATOM 2178 C C . SER A 1 286 ? 18.113 12.788 7.412 1.00 35.75 286 SER A C 1
ATOM 2179 O O . SER A 1 286 ? 16.924 13.103 7.461 1.00 34.80 286 SER A O 1
ATOM 2182 N N . LYS A 1 287 ? 19.119 13.528 6.974 1.00 37.12 287 LYS A N 1
ATOM 2183 C CA . LYS A 1 287 ? 18.864 14.865 6.384 1.00 38.85 287 LYS A CA 1
ATOM 2184 C C . LYS A 1 287 ? 18.226 14.498 5.025 1.00 39.86 287 LYS A C 1
ATOM 2185 O O . LYS A 1 287 ? 18.965 14.164 4.086 1.00 39.29 287 LYS A O 1
ATOM 2191 N N . ASP A 1 288 ? 16.924 14.523 4.990 1.00 41.28 288 ASP A N 1
ATOM 2192 C CA . ASP A 1 288 ? 16.162 14.141 3.786 1.00 43.60 288 ASP A CA 1
ATOM 2193 C C . ASP A 1 288 ? 15.819 15.324 2.898 1.00 43.81 288 ASP A C 1
ATOM 2194 O O . ASP A 1 288 ? 14.696 15.344 2.349 1.00 43.97 288 ASP A O 1
ATOM 2199 N N . TRP A 1 289 ? 16.763 16.232 2.812 1.00 44.31 289 TRP A N 1
ATOM 2200 C CA . TRP A 1 289 ? 16.705 17.476 2.042 1.00 44.44 289 TRP A CA 1
ATOM 2201 C C . TRP A 1 289 ? 18.133 17.904 1.673 1.00 45.53 289 TRP A C 1
ATOM 2202 O O . TRP A 1 289 ? 19.029 17.224 2.221 1.00 45.75 289 TRP A O 1
#

InterPro domains:
  IPR001223 Glycoside hydrolase family 18, catalytic domain [PF00704] (90-245)
  IPR001223 Glycoside hydrolase family 18, catalytic domain [PS51910] (60-326)
  IPR016289 Endo-beta-N-acetylglucosaminidase [PIRSF001103] (11-337)
  IPR017853 Glycoside hydrolase superfamily [SSF51445] (56-337)

Nearest PDB structures (foldseek):
  2ebn-assembly1_A  TM=1.004E+00  e=3.401E-65  Elizabethkingia meningoseptica
  6tcw-assembly1_A  TM=9.398E-01  e=9.333E-30  Bacteroides thetaiotaomicron VPI-5482
  6ve1-assembly2_B  TM=9.072E-01  e=1.435E-29  Streptomyces plicatus
  6tcv-assembly1_B  TM=9.263E-01  e=3.303E-28  Bacteroides thetaiotaomicron VPI-5482
  1c91-assembly1_A  TM=8.981E-01  e=1.634E-27  Streptomyces plicatus